Protein AF-A0AAQ3NP63-F1 (afdb_monomer)

pLDDT: mean 77.77, std 13.3, range [30.06, 95.25]

Foldseek 3Di:
DDDDDDDDDDPDDDPDDDVVVVVVVVVVVVVVVVVVVVVVVVVVVVVVVVVVVVVVVVVVVVVVVVVVDPCVVVVVVVCCVPPVVVVVLVVLVVCLVVLLVLLVQLVVCLVDVPDDGPCCVVAVADALVVLVVVLVVLLVVLQVVQVVVQCCLVVPQQPDPDQADRAARADRQADPVRDGDDDDPNNDRVPQEADADPVRDGPDHHRDGPVNVVVVVVSCVVSVCCVPCVVVVSCRRNVVVVSVVSVCCSPPPSVVVSVVSVVVNVVSVVVVVVVD

Mean predicted aligned error: 17.1 Å

Secondary structure (DSSP, 8-state):
------PPPPS------THHHHHHHHHHHHHHHHHHHHHHHHHHHHHHHHHHHHHHHHHHHHHHHHTTSTTHHHHHHHHHHHHHHHHHHHHHHHHHHHHHHHHHHHHHHHH-TTS--TTTTTS-PPPHHHHHHHHHHHHHHHHHHHHHHHHHIIIIITTS--SSPPPPPPPPSB-TTS-B-PPPTT---TT-B--B-TTS-B-SS-SB-HHHHHHHHHHHHHHHHHHHHHHHHHHHHTSHHHHHHHHHIIIIIHHHHHHHHHHHHHHHHHHHHH--

Radius of gyration: 34.69 Å; Cα contacts (8 Å, |Δi|>4): 179; chains: 1; bounding box: 67×58×87 Å

Solvent-accessible surface area (backbone atoms only — not comparable to full-atom values): 15678 Å² total; per-residue (Å²): 138,82,83,78,81,80,75,79,85,72,94,76,83,76,86,76,63,82,65,56,61,56,49,50,57,51,49,53,54,49,51,52,53,47,50,54,50,51,54,54,47,50,55,54,49,50,55,48,48,55,50,48,52,54,50,48,52,52,48,49,54,50,48,58,58,49,67,73,48,85,59,53,64,58,51,52,51,49,46,49,69,52,50,51,56,52,53,52,50,53,51,48,54,49,50,45,50,54,50,52,54,50,34,50,52,36,41,52,45,52,76,39,81,89,51,93,41,94,58,45,86,74,49,86,58,43,59,63,67,61,42,52,52,51,51,52,51,49,52,52,48,47,48,50,52,42,54,52,50,32,50,46,42,54,65,54,48,51,62,49,96,55,91,26,75,76,71,50,55,66,61,51,60,45,46,98,86,66,46,82,44,84,72,61,90,72,43,63,61,90,85,34,56,24,50,64,44,102,80,69,44,64,74,44,74,17,57,31,42,65,70,57,49,50,56,53,47,55,51,49,52,53,43,48,51,49,64,71,46,38,68,58,53,44,32,54,44,41,31,53,51,57,38,53,50,32,44,48,40,36,68,67,46,38,59,58,50,49,52,54,41,52,50,52,51,52,52,52,53,51,56,61,62,70,77,107

Structure (mmCIF, N/CA/C/O backbone):
data_AF-A0AAQ3NP63-F1
#
_entry.id   AF-A0AAQ3NP63-F1
#
loop_
_atom_site.group_PDB
_atom_site.id
_atom_site.type_symbol
_atom_site.label_atom_id
_atom_site.label_alt_id
_atom_site.label_comp_id
_atom_site.label_asym_id
_atom_site.label_entity_id
_atom_site.label_seq_id
_atom_site.pdbx_PDB_ins_code
_atom_site.Cartn_x
_atom_site.Cartn_y
_atom_site.Cartn_z
_atom_site.occupancy
_atom_site.B_iso_or_equiv
_atom_site.auth_seq_id
_atom_site.auth_comp_id
_atom_site.auth_asym_id
_atom_site.auth_atom_id
_atom_site.pdbx_PDB_model_num
ATOM 1 N N . MET A 1 1 ? 38.013 42.231 -22.479 1.00 33.91 1 MET A N 1
ATOM 2 C CA . MET A 1 1 ? 37.266 41.594 -23.583 1.00 33.91 1 MET A CA 1
ATOM 3 C C . MET A 1 1 ? 37.027 40.143 -23.172 1.00 33.91 1 MET A C 1
ATOM 5 O O . MET A 1 1 ? 37.951 39.348 -23.236 1.00 33.91 1 MET A O 1
ATOM 9 N N . ARG A 1 2 ? 35.874 39.843 -22.560 1.00 30.06 2 ARG A N 1
ATOM 10 C CA . ARG A 1 2 ? 35.549 38.526 -21.984 1.00 30.06 2 ARG A CA 1
ATOM 11 C C . ARG A 1 2 ? 34.624 37.830 -22.984 1.00 30.06 2 ARG A C 1
ATOM 13 O O . ARG A 1 2 ? 33.512 38.304 -23.192 1.00 30.06 2 ARG A O 1
ATOM 20 N N . SER A 1 3 ? 35.121 36.807 -23.673 1.00 32.16 3 SER A N 1
ATOM 21 C CA . SER A 1 3 ? 34.353 36.031 -24.649 1.00 32.16 3 SER A CA 1
ATOM 22 C C . SER A 1 3 ? 33.302 35.193 -23.922 1.00 32.16 3 SER A C 1
ATOM 24 O O . SER A 1 3 ? 33.624 34.316 -23.126 1.00 32.16 3 SER A O 1
ATOM 26 N N . VAL A 1 4 ? 32.036 35.510 -24.182 1.00 33.34 4 VAL A N 1
ATOM 27 C CA . VAL A 1 4 ? 30.872 34.724 -23.771 1.00 33.34 4 VAL A CA 1
ATOM 28 C C . VAL A 1 4 ? 30.859 33.467 -24.638 1.00 33.34 4 VAL A C 1
ATOM 30 O O . VAL A 1 4 ? 30.669 33.551 -25.851 1.00 33.34 4 VAL A O 1
ATOM 33 N N . VAL A 1 5 ? 31.122 32.309 -24.032 1.00 38.38 5 VAL A N 1
ATOM 34 C CA . VAL A 1 5 ? 30.854 31.013 -24.661 1.00 38.38 5 VAL A CA 1
ATOM 35 C C . VAL A 1 5 ? 29.339 30.888 -24.752 1.00 38.38 5 VAL A C 1
ATOM 37 O O . VAL A 1 5 ? 28.642 30.929 -23.744 1.00 38.38 5 VAL A O 1
ATOM 40 N N . LYS A 1 6 ? 28.837 30.829 -25.983 1.00 34.69 6 LYS A N 1
ATOM 41 C CA . LYS A 1 6 ? 27.419 30.682 -26.295 1.00 34.69 6 LYS A CA 1
ATOM 42 C C . LYS A 1 6 ? 27.078 29.198 -26.147 1.00 34.69 6 LYS A C 1
ATOM 44 O O . LYS A 1 6 ? 27.464 28.401 -27.001 1.00 34.69 6 LYS A O 1
ATOM 49 N N . GLU A 1 7 ? 26.429 28.826 -25.048 1.00 38.94 7 GLU A N 1
ATOM 50 C CA . GLU A 1 7 ? 25.792 27.513 -24.919 1.00 38.94 7 GLU A CA 1
ATOM 51 C C . GLU A 1 7 ? 24.747 27.340 -26.042 1.00 38.94 7 GLU A C 1
ATOM 53 O O . GLU A 1 7 ? 24.062 28.308 -26.396 1.00 38.94 7 GLU A O 1
ATOM 58 N N . PRO A 1 8 ? 24.636 26.152 -26.665 1.00 45.53 8 PRO A N 1
ATOM 59 C CA . PRO A 1 8 ? 23.534 25.862 -27.574 1.00 45.53 8 PRO A CA 1
ATOM 60 C C . PRO A 1 8 ? 22.211 25.920 -26.790 1.00 45.53 8 PRO A C 1
ATOM 62 O O . PRO A 1 8 ? 22.155 25.407 -25.672 1.00 45.53 8 PRO A O 1
ATOM 65 N N . PRO A 1 9 ? 21.150 26.537 -27.337 1.00 44.47 9 PRO A N 1
ATOM 66 C CA . PRO A 1 9 ? 19.920 26.752 -26.589 1.00 44.47 9 PRO A CA 1
ATOM 67 C C . PRO A 1 9 ? 19.247 25.413 -26.279 1.00 44.47 9 PRO A C 1
ATOM 69 O O . PRO A 1 9 ? 18.830 24.684 -27.183 1.00 44.47 9 PRO A O 1
ATOM 72 N N . LEU A 1 10 ? 19.118 25.111 -24.987 1.00 37.22 10 LEU A N 1
ATOM 73 C CA . LEU A 1 10 ? 18.059 24.236 -24.505 1.00 37.22 10 LEU A CA 1
ATOM 74 C C . LEU A 1 10 ? 16.738 25.013 -24.641 1.00 37.22 10 LEU A C 1
ATOM 76 O O . LEU A 1 10 ? 16.674 26.158 -24.203 1.00 37.22 10 LEU A O 1
ATOM 80 N N . PRO A 1 11 ? 15.676 24.439 -25.223 1.00 44.53 11 PRO A N 1
ATOM 81 C CA . PRO A 1 11 ? 14.390 25.108 -25.319 1.00 44.53 11 PRO A CA 1
ATOM 82 C C . PRO A 1 11 ? 13.656 24.945 -23.983 1.00 44.53 11 PRO A C 1
ATOM 84 O O . PRO A 1 11 ? 12.852 24.028 -23.828 1.00 44.53 11 PRO A O 1
ATOM 87 N N . LEU A 1 12 ? 13.958 25.783 -22.990 1.00 44.03 12 LEU A N 1
ATOM 88 C CA . LEU A 1 12 ? 13.166 25.825 -21.754 1.00 44.03 12 LEU A CA 1
ATOM 89 C C . LEU A 1 12 ? 12.981 27.233 -21.179 1.00 44.03 12 LEU A C 1
ATOM 91 O O . LEU A 1 12 ? 12.673 27.397 -19.999 1.00 44.03 12 LEU A O 1
ATOM 95 N N . ASP A 1 13 ? 13.075 28.240 -22.039 1.00 46.31 13 ASP A N 1
ATOM 96 C CA . ASP A 1 13 ? 12.916 29.634 -21.653 1.00 46.31 13 ASP A CA 1
ATOM 97 C C . ASP A 1 13 ? 11.470 30.041 -21.964 1.00 46.31 13 ASP A C 1
ATOM 99 O O . ASP A 1 13 ? 11.152 30.565 -23.031 1.00 46.31 13 ASP A O 1
ATOM 103 N N . ILE A 1 14 ? 10.550 29.707 -21.059 1.00 48.22 14 ILE A N 1
ATOM 104 C CA . ILE A 1 14 ? 9.150 30.133 -21.159 1.00 48.22 14 ILE A CA 1
ATOM 105 C C . ILE A 1 14 ? 9.054 31.530 -20.534 1.00 48.22 14 ILE A C 1
ATOM 107 O O . ILE A 1 14 ? 8.970 31.665 -19.313 1.00 48.22 14 ILE A O 1
ATOM 111 N N . GLU A 1 15 ? 9.081 32.573 -21.368 1.00 51.75 15 GLU A N 1
ATOM 112 C CA . GLU A 1 15 ? 8.686 33.931 -20.973 1.00 51.75 15 GLU A CA 1
ATOM 113 C C . GLU A 1 15 ? 7.197 33.929 -20.599 1.00 51.75 15 GLU A C 1
ATOM 115 O O . GLU A 1 15 ? 6.311 33.778 -21.443 1.00 51.75 15 GLU A O 1
ATOM 120 N N . LEU A 1 16 ? 6.928 34.045 -19.299 1.00 47.97 16 LEU A N 1
ATOM 121 C CA . LEU A 1 16 ? 5.590 34.009 -18.725 1.00 47.97 16 LEU A CA 1
ATOM 122 C C . LEU A 1 16 ? 5.080 35.454 -18.574 1.00 47.97 16 LEU A C 1
ATOM 124 O O . LEU A 1 16 ? 5.720 36.278 -17.928 1.00 47.97 16 LEU A O 1
ATOM 128 N N . GLY A 1 17 ? 3.972 35.764 -19.252 1.00 59.41 17 GLY A N 1
ATOM 129 C CA . GLY A 1 17 ? 3.480 37.124 -19.498 1.00 59.41 17 GLY A CA 1
ATOM 130 C C . GLY A 1 17 ? 2.756 37.828 -18.325 1.00 59.41 17 GLY A C 1
ATOM 131 O O . GLY A 1 17 ? 3.073 37.585 -17.162 1.00 59.41 17 GLY A O 1
ATOM 132 N N . PRO A 1 18 ? 1.770 38.712 -18.610 1.00 56.78 18 PRO A N 1
ATOM 133 C CA . PRO A 1 18 ? 1.203 39.720 -17.687 1.00 56.78 18 PRO A CA 1
ATOM 134 C C . PRO A 1 18 ? 0.476 39.173 -16.442 1.00 56.78 18 PRO A C 1
ATOM 136 O O . PRO A 1 18 ? 0.055 39.946 -15.584 1.00 56.78 18 PRO A O 1
ATOM 139 N N . ASP A 1 19 ? 0.352 37.853 -16.321 1.00 57.91 19 ASP A N 1
ATOM 140 C CA . ASP A 1 19 ? -0.204 37.168 -15.150 1.00 57.91 19 ASP A CA 1
ATOM 141 C C . ASP A 1 19 ? 0.723 37.282 -13.922 1.00 57.91 19 ASP A C 1
ATOM 143 O O . ASP A 1 19 ? 0.260 37.316 -12.782 1.00 57.91 19 ASP A O 1
ATOM 147 N N . LEU A 1 20 ? 2.043 37.399 -14.132 1.00 58.94 20 LEU A N 1
ATOM 148 C CA . LEU A 1 20 ? 3.032 37.487 -13.047 1.00 58.94 20 LEU A CA 1
ATOM 149 C C . LEU A 1 20 ? 2.928 38.782 -12.230 1.00 58.94 20 LEU A C 1
ATOM 151 O O . LEU A 1 20 ? 3.128 38.750 -11.013 1.00 58.94 20 LEU A O 1
ATOM 155 N N . ASP A 1 21 ? 2.584 39.903 -12.867 1.00 60.41 21 ASP A N 1
ATOM 156 C CA . ASP A 1 21 ? 2.443 41.194 -12.182 1.00 60.41 21 ASP A CA 1
ATOM 157 C C . ASP A 1 21 ? 1.185 41.236 -11.300 1.00 60.41 21 ASP A C 1
ATOM 159 O O . ASP A 1 21 ? 1.225 41.758 -10.182 1.00 60.41 21 ASP A O 1
ATOM 163 N N . ASP A 1 22 ? 0.088 40.612 -11.743 1.00 69.25 22 ASP A N 1
ATOM 164 C CA . ASP A 1 22 ? -1.125 40.455 -10.930 1.00 69.25 22 ASP A CA 1
ATOM 165 C C . ASP A 1 22 ? -0.884 39.516 -9.738 1.00 69.25 22 ASP A C 1
ATOM 167 O O . ASP A 1 22 ? -1.294 39.804 -8.608 1.00 69.25 22 ASP A O 1
ATOM 171 N N . ILE A 1 23 ? -0.138 38.428 -9.958 1.00 65.19 23 ILE A N 1
ATOM 172 C CA . ILE A 1 23 ? 0.252 37.492 -8.900 1.00 65.19 23 ILE A CA 1
ATOM 173 C C . ILE A 1 23 ? 1.136 38.190 -7.861 1.00 65.19 23 ILE A C 1
ATOM 175 O O . ILE A 1 23 ? 0.876 38.066 -6.663 1.00 65.19 23 ILE A O 1
ATOM 179 N N . LYS A 1 24 ? 2.129 38.977 -8.287 1.00 69.19 24 LYS A N 1
ATOM 180 C CA . LYS A 1 24 ? 3.002 39.738 -7.381 1.00 69.19 24 LYS A CA 1
ATOM 181 C C . LYS A 1 24 ? 2.207 40.719 -6.521 1.00 69.19 24 LYS A C 1
ATOM 183 O O . LYS A 1 24 ? 2.384 40.768 -5.306 1.00 69.19 24 LYS A O 1
ATOM 188 N N . LEU A 1 25 ? 1.260 41.431 -7.127 1.00 73.25 25 LEU A N 1
ATOM 189 C CA . LEU A 1 25 ? 0.434 42.410 -6.426 1.00 73.25 25 LEU A CA 1
ATOM 190 C C . LEU A 1 25 ? -0.553 41.749 -5.443 1.00 73.25 25 LEU A C 1
ATOM 192 O O . LEU A 1 25 ? -0.842 42.298 -4.376 1.00 73.25 25 LEU A O 1
ATOM 196 N N . LYS A 1 26 ? -1.038 40.541 -5.755 1.00 72.88 26 LYS A N 1
ATOM 197 C CA . LYS A 1 26 ? -1.822 39.713 -4.823 1.00 72.88 26 LYS A CA 1
ATOM 198 C C . LYS A 1 26 ? -0.975 39.177 -3.667 1.00 72.88 26 LYS A C 1
ATOM 200 O O . LYS A 1 26 ? -1.470 39.151 -2.541 1.00 72.88 26 LYS A O 1
ATOM 205 N N . ILE A 1 27 ? 0.278 38.795 -3.922 1.00 70.81 27 ILE A N 1
ATOM 206 C CA . ILE A 1 27 ? 1.217 38.324 -2.894 1.00 70.81 27 ILE A CA 1
ATOM 207 C C . ILE A 1 27 ? 1.537 39.445 -1.903 1.00 70.81 27 ILE A C 1
ATOM 209 O O . ILE A 1 27 ? 1.436 39.214 -0.700 1.00 70.81 27 ILE A O 1
ATOM 213 N N . ASP A 1 28 ? 1.825 40.658 -2.376 1.00 75.31 28 ASP A N 1
ATOM 214 C CA . ASP A 1 28 ? 2.139 41.788 -1.494 1.00 75.31 28 ASP A CA 1
ATOM 215 C C . ASP A 1 28 ? 0.935 42.174 -0.620 1.00 75.31 28 ASP A C 1
ATOM 217 O O . ASP A 1 28 ? 1.059 42.311 0.599 1.00 75.31 28 ASP A O 1
ATOM 221 N N . ARG A 1 29 ? -0.280 42.220 -1.192 1.00 74.81 29 ARG A N 1
ATOM 222 C CA . ARG A 1 29 ? -1.498 42.454 -0.392 1.00 74.81 29 ARG A CA 1
ATOM 223 C C . ARG A 1 29 ? -1.759 41.345 0.624 1.00 74.81 29 ARG A C 1
ATOM 225 O O . ARG A 1 29 ? -2.240 41.623 1.728 1.00 74.81 29 ARG A O 1
ATOM 232 N N . ALA A 1 30 ? -1.479 40.094 0.266 1.00 72.69 30 ALA A N 1
ATOM 233 C CA . ALA A 1 30 ? -1.611 38.969 1.181 1.00 72.69 30 ALA A CA 1
ATOM 234 C C . ALA A 1 30 ? -0.576 39.050 2.314 1.00 72.69 30 ALA A C 1
ATOM 236 O O . ALA A 1 30 ? -0.937 38.833 3.472 1.00 72.69 30 ALA A O 1
ATOM 237 N N . ALA A 1 31 ? 0.667 39.427 2.006 1.00 72.94 31 ALA A N 1
ATOM 238 C CA . ALA A 1 31 ? 1.743 39.604 2.976 1.00 72.94 31 ALA A CA 1
ATOM 239 C C . ALA A 1 31 ? 1.436 40.735 3.969 1.00 72.94 31 ALA A C 1
ATOM 241 O O . ALA A 1 31 ? 1.559 40.530 5.178 1.00 72.94 31 ALA A O 1
ATOM 242 N N . ASP A 1 32 ? 0.936 41.877 3.495 1.00 79.44 32 ASP A N 1
ATOM 243 C CA . ASP A 1 32 ? 0.543 42.998 4.358 1.00 79.44 32 ASP A CA 1
ATOM 244 C C . ASP A 1 32 ? -0.664 42.658 5.237 1.00 79.44 32 ASP A C 1
ATOM 246 O O . ASP A 1 32 ? -0.690 42.958 6.435 1.00 79.44 32 ASP A O 1
ATOM 250 N N . THR A 1 33 ? -1.661 41.972 4.673 1.00 80.06 33 THR A N 1
ATOM 251 C CA . THR A 1 33 ? -2.834 41.516 5.434 1.00 80.06 33 THR A CA 1
ATOM 252 C C . THR A 1 33 ? -2.423 40.517 6.515 1.00 80.06 33 THR A C 1
ATOM 254 O O . THR A 1 33 ? -2.893 40.597 7.654 1.00 80.06 33 THR A O 1
ATOM 257 N N . LEU A 1 34 ? -1.511 39.599 6.187 1.00 71.62 34 LEU A N 1
ATOM 258 C CA . LEU A 1 34 ? -0.976 38.619 7.122 1.00 71.62 34 LEU A CA 1
ATOM 259 C C . LEU A 1 34 ? -0.147 39.296 8.218 1.00 71.62 34 LEU A C 1
ATOM 261 O O . LEU A 1 34 ? -0.373 39.023 9.393 1.00 71.62 34 LEU A O 1
ATOM 265 N N . SER A 1 35 ? 0.742 40.224 7.865 1.00 74.69 35 SER A N 1
ATOM 266 C CA . SER A 1 35 ? 1.584 40.961 8.813 1.00 74.69 35 SER A CA 1
ATOM 267 C C . SER A 1 35 ? 0.750 41.782 9.801 1.00 74.69 35 SER A C 1
ATOM 269 O O . SER A 1 35 ? 0.944 41.699 11.020 1.00 74.69 35 SER A O 1
ATOM 271 N N . ASN A 1 36 ? -0.268 42.491 9.310 1.00 75.62 36 ASN A N 1
ATOM 272 C CA . ASN A 1 36 ? -1.172 43.264 10.159 1.00 75.62 36 ASN A CA 1
ATOM 273 C C . ASN A 1 36 ? -1.997 42.363 11.090 1.00 75.62 36 ASN A C 1
ATOM 275 O O . ASN A 1 36 ? -2.142 42.665 12.280 1.00 75.62 36 ASN A O 1
ATOM 279 N N . LYS A 1 37 ? -2.477 41.213 10.597 1.00 71.81 37 LYS A N 1
ATOM 280 C CA . LYS A 1 37 ? -3.255 40.256 11.399 1.00 71.81 37 LYS A CA 1
ATOM 281 C C . LYS A 1 37 ? -2.393 39.508 12.420 1.00 71.81 37 LYS A C 1
ATOM 283 O O . LYS A 1 37 ? -2.839 39.299 13.546 1.00 71.81 37 LYS A O 1
ATOM 288 N N . VAL A 1 38 ? -1.145 39.181 12.084 1.00 70.38 38 VAL A N 1
ATOM 289 C CA . VAL A 1 38 ? -0.160 38.575 12.998 1.00 70.38 38 VAL A CA 1
ATOM 290 C C . VAL A 1 38 ? 0.249 39.564 14.089 1.00 70.38 38 VAL A C 1
ATOM 292 O O . VAL A 1 38 ? 0.287 39.200 15.265 1.00 70.38 38 VAL A O 1
ATOM 295 N N . THR A 1 39 ? 0.475 40.832 13.745 1.00 72.12 39 THR A N 1
ATOM 296 C CA . THR A 1 39 ? 0.863 41.858 14.723 1.00 72.12 39 THR A CA 1
ATOM 297 C C . THR A 1 39 ? -0.286 42.180 15.683 1.00 72.12 39 THR A C 1
ATOM 299 O O . THR A 1 39 ? -0.064 42.251 16.895 1.00 72.12 39 THR A O 1
ATOM 302 N N . ALA A 1 40 ? -1.524 42.284 15.186 1.00 73.50 40 ALA A N 1
ATOM 303 C CA . ALA A 1 40 ? -2.714 42.450 16.024 1.00 73.50 40 ALA A CA 1
ATOM 304 C C . ALA A 1 40 ? -2.966 41.225 16.924 1.00 73.50 40 ALA A C 1
ATOM 306 O O . ALA A 1 40 ? -3.157 41.383 18.132 1.00 73.50 40 ALA A O 1
ATOM 307 N N . ASN A 1 41 ? -2.871 40.007 16.375 1.00 68.75 41 ASN A N 1
ATOM 308 C CA . ASN A 1 41 ? -3.015 38.782 17.163 1.00 68.75 41 ASN A CA 1
ATOM 309 C C . ASN A 1 41 ? -1.924 38.666 18.227 1.00 68.75 41 ASN A C 1
ATOM 311 O O . ASN A 1 41 ? -2.230 38.322 19.361 1.00 68.75 41 ASN A O 1
ATOM 315 N N . SER A 1 42 ? -0.672 39.012 17.921 1.00 69.00 42 SER A N 1
ATOM 316 C CA . SER A 1 42 ? 0.424 38.908 18.892 1.00 69.00 42 SER A CA 1
ATOM 317 C C . SER A 1 42 ? 0.237 39.824 20.108 1.00 69.00 42 SER A C 1
ATOM 319 O O . SER A 1 42 ? 0.551 39.419 21.227 1.00 69.00 42 SER A O 1
ATOM 321 N N . LYS A 1 43 ? -0.326 41.028 19.930 1.00 67.94 43 LYS A N 1
ATOM 322 C CA . LYS A 1 43 ? -0.628 41.947 21.041 1.00 67.94 43 LYS A CA 1
ATOM 323 C C . LYS A 1 43 ? -1.783 41.433 21.905 1.00 67.94 43 LYS A C 1
ATOM 325 O O . LYS A 1 43 ? -1.696 41.507 23.130 1.00 67.94 43 LYS A O 1
ATOM 330 N N . THR A 1 44 ? -2.824 40.871 21.291 1.00 71.50 44 THR A N 1
ATOM 331 C CA . THR A 1 44 ? -3.954 40.254 22.009 1.00 71.50 44 THR A CA 1
ATOM 332 C C . THR A 1 44 ? -3.526 38.981 22.738 1.00 71.50 44 THR A C 1
ATOM 334 O O . THR A 1 44 ? -3.872 38.798 23.901 1.00 71.50 44 THR A O 1
ATOM 337 N N . ILE A 1 45 ? -2.702 38.146 22.102 1.00 68.19 45 ILE A N 1
ATOM 338 C CA . ILE A 1 45 ? -2.157 36.916 22.686 1.00 68.19 45 ILE A CA 1
ATOM 339 C C . ILE A 1 45 ? -1.226 37.245 23.853 1.00 68.19 45 ILE A C 1
ATOM 341 O O . ILE A 1 45 ? -1.346 36.619 24.896 1.00 68.19 45 ILE A O 1
ATOM 345 N N . ARG A 1 46 ? -0.349 38.253 23.745 1.00 73.06 46 ARG A N 1
ATOM 346 C CA . ARG A 1 46 ? 0.499 38.670 24.877 1.00 73.06 46 ARG A CA 1
ATOM 347 C C . ARG A 1 46 ? -0.330 39.173 26.060 1.00 73.06 46 ARG A C 1
ATOM 349 O O . ARG A 1 46 ? -0.095 38.721 27.172 1.00 73.06 46 ARG A O 1
ATOM 356 N N . LYS A 1 47 ? -1.363 39.996 25.828 1.00 73.38 47 LYS A N 1
ATOM 357 C CA . LYS A 1 47 ? -2.299 40.411 26.893 1.00 73.38 47 LYS A CA 1
ATOM 358 C C . LYS A 1 47 ? -3.059 39.231 27.507 1.00 73.38 47 LYS A C 1
ATOM 360 O O . LYS A 1 47 ? -3.256 39.206 28.717 1.00 73.38 47 LYS A O 1
ATOM 365 N N . ALA A 1 48 ? -3.460 38.252 26.696 1.00 72.31 48 ALA A N 1
ATOM 366 C CA . ALA A 1 48 ? -4.101 37.035 27.184 1.00 72.31 48 ALA A CA 1
ATOM 367 C C . ALA A 1 48 ? -3.128 36.173 27.999 1.00 72.31 48 ALA A C 1
ATOM 369 O O . ALA A 1 48 ? -3.505 35.680 29.052 1.00 72.31 48 ALA A O 1
ATOM 370 N N . ILE A 1 49 ? -1.870 36.037 27.571 1.00 76.69 49 ILE A N 1
ATOM 371 C CA . ILE A 1 49 ? -0.836 35.281 28.289 1.00 76.69 49 ILE A CA 1
ATOM 372 C C . ILE A 1 49 ? -0.480 35.959 29.615 1.00 76.69 49 ILE A C 1
ATOM 374 O O . ILE A 1 49 ? -0.354 35.265 30.619 1.00 76.69 49 ILE A O 1
ATOM 378 N N . ASP A 1 50 ? -0.365 37.288 29.653 1.00 76.69 50 ASP A N 1
ATOM 379 C CA . ASP A 1 50 ? -0.121 38.023 30.900 1.00 76.69 50 ASP A CA 1
ATOM 380 C C . ASP A 1 50 ? -1.324 37.910 31.852 1.00 76.69 50 ASP A C 1
ATOM 382 O O . ASP A 1 50 ? -1.149 37.692 33.052 1.00 76.69 50 ASP A O 1
ATOM 386 N N . GLY A 1 51 ? -2.549 37.935 31.312 1.00 75.81 51 GLY A N 1
ATOM 387 C CA . GLY A 1 51 ? -3.772 37.634 32.062 1.00 75.81 51 GLY A CA 1
ATOM 388 C C . GLY A 1 51 ? -3.816 36.195 32.589 1.00 75.81 51 GLY A C 1
ATOM 389 O O . GLY A 1 51 ? -4.168 35.974 33.745 1.00 75.81 51 GLY A O 1
ATOM 390 N N . VAL A 1 52 ? -3.392 35.217 31.786 1.00 78.88 52 VAL A N 1
ATOM 391 C CA . VAL A 1 52 ? -3.303 33.800 32.172 1.00 78.88 52 VAL A CA 1
ATOM 392 C C . VAL A 1 52 ? -2.216 33.589 33.222 1.00 78.88 52 VAL A C 1
ATOM 394 O O . VAL A 1 52 ? -2.436 32.841 34.167 1.00 78.88 52 VAL A O 1
ATOM 397 N N . ARG A 1 53 ? -1.072 34.276 33.126 1.00 76.75 53 ARG A N 1
ATOM 398 C CA . ARG A 1 53 ? -0.022 34.233 34.155 1.00 76.75 53 ARG A CA 1
ATOM 399 C C . ARG A 1 53 ? -0.520 34.796 35.480 1.00 76.75 53 ARG A C 1
ATOM 401 O O . ARG A 1 53 ? -0.307 34.161 36.508 1.00 76.75 53 ARG A O 1
ATOM 408 N N . LEU A 1 54 ? -1.219 35.932 35.466 1.00 77.50 54 LEU A N 1
ATOM 409 C CA . LEU A 1 54 ? -1.807 36.506 36.677 1.00 77.50 54 LEU A CA 1
ATOM 410 C C . LEU A 1 54 ? -2.886 35.585 37.272 1.00 77.50 54 LEU A C 1
ATOM 412 O O . LEU A 1 54 ? -2.884 35.336 38.476 1.00 77.50 54 LEU A O 1
ATOM 416 N N . ALA A 1 55 ? -3.754 35.015 36.432 1.00 71.81 55 ALA A N 1
ATOM 417 C CA . ALA A 1 55 ? -4.769 34.053 36.856 1.00 71.81 55 ALA A CA 1
ATOM 418 C C . ALA A 1 55 ? -4.147 32.774 37.437 1.00 71.81 55 ALA A C 1
ATOM 420 O O . ALA A 1 55 ? -4.609 32.286 38.462 1.00 71.81 55 ALA A O 1
ATOM 421 N N . LEU A 1 56 ? -3.063 32.264 36.846 1.00 75.50 56 LEU A N 1
ATOM 422 C CA . LEU A 1 56 ? -2.333 31.098 37.349 1.00 75.50 56 LEU A CA 1
ATOM 423 C C . LEU A 1 56 ? -1.657 31.370 38.693 1.00 75.50 56 LEU A C 1
ATOM 425 O O . LEU A 1 56 ? -1.652 30.485 39.541 1.00 75.50 56 LEU A O 1
ATOM 429 N N . VAL A 1 57 ? -1.128 32.576 38.923 1.00 79.06 57 VAL A N 1
ATOM 430 C CA . VAL A 1 57 ? -0.576 32.962 40.234 1.00 79.06 57 VAL A CA 1
ATOM 431 C C . VAL A 1 57 ? -1.684 33.022 41.290 1.00 79.06 57 VAL A C 1
ATOM 433 O O . VAL A 1 57 ? -1.500 32.500 42.387 1.00 79.06 57 VAL A O 1
ATOM 436 N N . ILE A 1 58 ? -2.859 33.566 40.954 1.00 76.06 58 ILE A N 1
ATOM 437 C CA . ILE A 1 58 ? -4.028 33.568 41.850 1.00 76.06 58 ILE A CA 1
ATOM 438 C C . ILE A 1 58 ? -4.493 32.132 42.134 1.00 76.06 58 ILE A C 1
ATOM 440 O O . ILE A 1 58 ? -4.697 31.775 43.291 1.00 76.06 58 ILE A O 1
ATOM 444 N N . VAL A 1 59 ? -4.590 31.281 41.108 1.00 73.88 59 VAL A N 1
ATOM 445 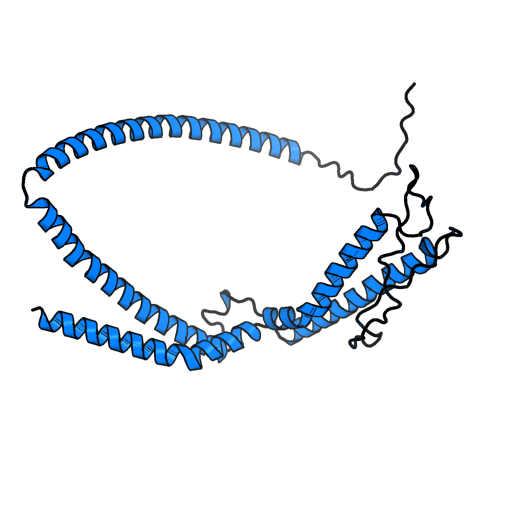C CA . VAL A 1 59 ? -4.942 29.860 41.251 1.00 73.88 59 VAL A CA 1
ATOM 446 C C . VAL A 1 59 ? -3.907 29.121 42.094 1.00 73.88 59 VAL A C 1
ATOM 448 O O . VAL A 1 59 ? -4.293 28.332 42.943 1.00 73.88 59 VAL A O 1
ATOM 451 N N . ALA A 1 60 ? -2.613 29.394 41.937 1.00 72.25 60 ALA A N 1
ATOM 452 C CA . ALA A 1 60 ? -1.562 28.767 42.735 1.00 72.25 60 ALA A CA 1
ATOM 453 C C . ALA A 1 60 ? -1.647 29.161 44.217 1.00 72.25 60 ALA A C 1
ATOM 455 O O . ALA A 1 60 ? -1.514 28.296 45.079 1.00 72.25 60 ALA A O 1
ATOM 456 N N . VAL A 1 61 ? -1.935 30.432 44.525 1.00 76.81 61 VAL A N 1
ATOM 457 C CA . VAL A 1 61 ? -2.172 30.890 45.905 1.00 76.81 61 VAL A CA 1
ATOM 458 C C . VAL A 1 61 ? -3.435 30.237 46.475 1.00 76.81 61 VAL A C 1
ATOM 460 O O . VAL A 1 61 ? -3.403 29.721 47.589 1.00 76.81 61 VAL A O 1
ATOM 463 N N . VAL A 1 62 ? -4.523 30.161 45.701 1.00 69.44 62 VAL A N 1
ATOM 464 C CA . VAL A 1 62 ? -5.759 29.466 46.102 1.00 69.44 62 VAL A CA 1
ATOM 465 C C . VAL A 1 62 ? -5.507 27.973 46.333 1.00 69.44 62 VAL A C 1
ATOM 467 O O . VAL A 1 62 ? -5.919 27.445 47.358 1.00 69.44 62 VAL A O 1
ATOM 470 N N . LEU A 1 63 ? -4.771 27.297 45.449 1.00 64.06 63 LEU A N 1
ATOM 471 C CA . LEU A 1 63 ? -4.396 25.887 45.587 1.00 64.06 63 LEU A CA 1
ATOM 472 C C . LEU A 1 63 ? -3.487 25.645 46.798 1.00 64.06 63 LEU A C 1
ATOM 474 O O . LEU A 1 63 ? -3.630 24.624 47.462 1.00 64.06 63 LEU A O 1
ATOM 478 N N . PHE A 1 64 ? -2.605 26.589 47.128 1.00 66.31 64 PHE A N 1
ATOM 479 C CA . PHE A 1 64 ? -1.751 26.546 48.317 1.00 66.31 64 PHE A CA 1
ATOM 480 C C . PHE A 1 64 ? -2.569 26.636 49.620 1.00 66.31 64 PHE A C 1
ATOM 482 O O . PHE A 1 64 ? -2.272 25.926 50.580 1.00 66.31 64 PHE A O 1
ATOM 489 N N . PHE A 1 65 ? -3.661 27.411 49.633 1.00 61.09 65 PHE A N 1
ATOM 490 C CA . PHE A 1 65 ? -4.635 27.425 50.735 1.00 61.09 65 PHE A CA 1
ATOM 491 C C . PHE A 1 65 ? -5.554 26.185 50.740 1.00 61.09 65 PHE A C 1
ATOM 493 O O . PHE A 1 65 ? -5.850 25.642 51.804 1.00 61.09 65 PHE A O 1
ATOM 500 N N . VAL A 1 66 ? -5.958 25.682 49.568 1.00 54.94 66 VAL A N 1
ATOM 501 C CA . VAL A 1 66 ? -6.793 24.471 49.390 1.00 54.94 66 VAL A CA 1
ATOM 502 C C . VAL A 1 66 ? -6.033 23.184 49.749 1.00 54.94 66 VAL A C 1
ATOM 504 O O . VAL A 1 66 ? -6.639 22.210 50.202 1.00 54.94 66 VAL A O 1
ATOM 507 N N . ALA A 1 67 ? -4.706 23.177 49.609 1.00 60.06 67 ALA A N 1
ATOM 508 C CA . ALA A 1 67 ? -3.824 22.099 50.051 1.00 60.06 67 ALA A CA 1
ATOM 509 C C . ALA A 1 67 ? -3.738 21.988 51.586 1.00 60.06 67 ALA A C 1
ATOM 511 O O . ALA A 1 67 ? -3.419 20.917 52.103 1.00 60.06 67 ALA A O 1
ATOM 512 N N . PHE A 1 68 ? -4.070 23.055 52.325 1.00 57.53 68 PHE A N 1
ATOM 513 C CA . PHE A 1 68 ? -4.039 23.069 53.792 1.00 57.53 68 PHE A CA 1
ATOM 514 C C . PHE A 1 68 ? -5.267 22.407 54.451 1.00 57.53 68 PHE A C 1
ATOM 516 O O . PHE A 1 68 ? -5.262 22.163 55.656 1.00 57.53 68 PHE A O 1
ATOM 523 N N . LEU A 1 69 ? -6.306 22.041 53.690 1.00 57.75 69 LEU A N 1
ATOM 524 C CA . LEU A 1 69 ? -7.501 21.361 54.205 1.00 57.75 69 LEU A CA 1
ATOM 525 C C . LEU A 1 69 ? -7.692 20.029 53.466 1.00 57.75 69 LEU A C 1
ATOM 527 O O . LEU A 1 69 ? -8.269 19.976 52.387 1.00 57.75 69 LEU A O 1
ATOM 531 N N . ARG A 1 70 ? -7.181 18.950 54.070 1.00 55.72 70 ARG A N 1
ATOM 532 C CA . ARG A 1 70 ? -7.081 17.525 53.661 1.00 55.72 70 ARG A CA 1
ATOM 533 C C . ARG A 1 70 ? -8.280 16.832 52.954 1.00 55.72 70 ARG A C 1
ATOM 535 O O . ARG A 1 70 ? -8.208 15.630 52.721 1.00 55.72 70 ARG A O 1
ATOM 542 N N . LEU A 1 71 ? -9.345 17.535 52.572 1.00 58.12 71 LEU A N 1
ATOM 543 C CA . LEU A 1 71 ? -10.474 17.030 51.776 1.00 58.12 71 LEU A CA 1
ATOM 544 C C . LEU A 1 71 ? -10.215 17.024 50.256 1.00 58.12 71 LEU A C 1
ATOM 546 O O . LEU A 1 71 ? -10.810 16.226 49.537 1.00 58.12 71 LEU A O 1
ATOM 550 N N . SER A 1 72 ? -9.308 17.861 49.750 1.00 64.50 72 SER A N 1
ATOM 551 C CA . SER A 1 72 ? -9.127 18.077 48.303 1.00 64.50 72 SER A CA 1
ATOM 552 C C . SER A 1 72 ? -8.567 16.860 47.552 1.00 64.50 72 SER A C 1
ATOM 554 O O . SER A 1 72 ? -8.977 16.586 46.429 1.00 64.50 72 SER A O 1
ATOM 556 N N . ILE A 1 73 ? -7.681 16.075 48.176 1.00 65.44 73 ILE A N 1
ATOM 557 C CA . ILE A 1 73 ? -7.143 14.840 47.572 1.00 65.44 73 ILE A CA 1
ATOM 558 C C . ILE A 1 73 ? -8.253 13.790 47.431 1.00 65.44 73 ILE A C 1
ATOM 560 O O . ILE A 1 73 ? -8.337 13.123 46.405 1.00 65.44 73 ILE A O 1
ATOM 564 N N . LEU A 1 74 ? -9.147 13.689 48.420 1.00 65.62 74 LEU A N 1
ATOM 565 C CA . LEU A 1 74 ? -10.284 12.768 48.382 1.00 65.62 74 LEU A CA 1
ATOM 566 C C . LEU A 1 74 ? -11.282 13.154 47.280 1.00 65.62 74 LEU A C 1
ATOM 568 O O . LEU A 1 74 ? -11.817 12.281 46.608 1.00 65.62 74 LEU A O 1
ATOM 572 N N . VAL A 1 75 ? -11.477 14.457 47.051 1.00 75.69 75 VAL A N 1
ATOM 573 C CA . VAL A 1 75 ? -12.316 14.979 45.959 1.00 75.69 75 VAL A CA 1
ATOM 574 C C . VAL A 1 75 ? -11.701 14.688 44.588 1.00 75.69 75 VAL A C 1
ATOM 576 O O . VAL A 1 75 ? -12.417 14.264 43.686 1.00 75.69 75 VAL A O 1
ATOM 579 N N . VAL A 1 76 ? -10.384 14.852 44.422 1.00 77.81 76 VAL A N 1
ATOM 580 C CA . VAL A 1 76 ? -9.695 14.523 43.160 1.00 77.81 76 VAL A CA 1
ATOM 581 C C . VAL A 1 76 ? -9.724 13.016 42.893 1.00 77.81 76 VAL A C 1
ATOM 583 O O . VAL A 1 76 ? -10.045 12.605 41.780 1.00 77.81 76 VAL A O 1
ATOM 586 N N . ILE A 1 77 ? -9.459 12.186 43.908 1.00 75.12 77 ILE A N 1
ATOM 587 C CA . ILE A 1 77 ? -9.565 10.724 43.797 1.00 75.12 77 ILE A CA 1
ATOM 588 C C . ILE A 1 77 ? -11.005 10.321 43.471 1.00 75.12 77 ILE A C 1
ATOM 590 O O . ILE A 1 77 ? -11.213 9.521 42.566 1.00 75.12 77 ILE A O 1
ATOM 594 N N . GLY A 1 78 ? -11.998 10.900 44.150 1.00 76.06 78 GLY A N 1
ATOM 595 C CA . GLY A 1 78 ? -13.413 10.645 43.887 1.00 76.06 78 GLY A CA 1
ATOM 596 C C . GLY A 1 78 ? -13.824 11.034 42.467 1.00 76.06 78 GLY A C 1
ATOM 597 O O . GLY A 1 78 ? -14.517 10.273 41.801 1.00 76.06 78 GLY A O 1
ATOM 598 N N . TRP A 1 79 ? -13.337 12.169 41.960 1.00 78.81 79 TRP A N 1
ATOM 599 C CA . TRP A 1 79 ? -13.582 12.581 40.580 1.00 78.81 79 TRP A CA 1
ATOM 600 C C . TRP A 1 79 ? -12.982 11.593 39.581 1.00 78.81 79 TRP A C 1
ATOM 602 O O . TRP A 1 79 ? -13.684 11.183 38.667 1.00 78.81 79 TRP A O 1
ATOM 612 N N . ILE A 1 80 ? -11.735 11.150 39.779 1.00 80.06 80 ILE A N 1
ATOM 613 C CA . ILE A 1 80 ? -11.094 10.130 38.930 1.00 80.06 80 ILE A CA 1
ATOM 614 C C . ILE A 1 80 ? -11.877 8.812 38.984 1.00 80.06 80 ILE A C 1
ATOM 616 O O . ILE A 1 80 ? -12.134 8.204 37.947 1.00 80.06 80 ILE A O 1
ATOM 620 N N . LEU A 1 81 ? -12.302 8.389 40.179 1.00 78.94 81 LEU A N 1
ATOM 621 C CA . LEU A 1 81 ? -13.048 7.145 40.383 1.00 78.94 81 LEU A CA 1
ATOM 622 C C . LEU A 1 81 ? -14.427 7.164 39.706 1.00 78.94 81 LEU A C 1
ATOM 624 O O . LEU A 1 81 ? -14.955 6.107 39.389 1.00 78.94 81 LEU A O 1
ATOM 628 N N . VAL A 1 82 ? -15.003 8.346 39.473 1.00 78.69 82 VAL A N 1
ATOM 629 C CA . VAL A 1 82 ? -16.290 8.508 38.781 1.00 78.69 82 VAL A CA 1
ATOM 630 C C . VAL A 1 82 ? -16.091 8.738 37.282 1.00 78.69 82 VAL A C 1
ATOM 632 O O . VAL A 1 82 ? -16.712 8.063 36.464 1.00 78.69 82 VAL A O 1
ATOM 635 N N . THR A 1 83 ? -15.226 9.672 36.884 1.00 79.31 83 THR A N 1
ATOM 636 C CA . THR A 1 83 ? -15.096 10.078 35.478 1.00 79.31 83 THR A CA 1
ATOM 637 C C . THR A 1 83 ? -14.338 9.067 34.637 1.00 79.31 83 THR A C 1
ATOM 639 O O . THR A 1 83 ? -14.755 8.807 33.510 1.00 79.31 83 THR A O 1
ATOM 642 N N . CYS A 1 84 ? -13.271 8.452 35.155 1.00 82.25 84 CYS A N 1
ATOM 643 C CA . CYS A 1 84 ? -12.502 7.488 34.374 1.00 82.25 84 CYS A CA 1
ATOM 644 C C . CYS A 1 84 ? -13.343 6.262 33.989 1.00 82.25 84 CYS A C 1
ATOM 646 O O . CYS A 1 84 ? -13.359 5.942 32.801 1.00 82.25 84 CYS A O 1
ATOM 648 N N . PRO A 1 85 ? -14.103 5.610 34.894 1.00 84.56 85 PRO A N 1
ATOM 649 C CA . PRO A 1 85 ? -14.974 4.503 34.502 1.00 84.56 85 PRO A CA 1
ATOM 650 C C . PRO A 1 85 ? -16.076 4.909 33.523 1.00 84.56 85 PRO A C 1
ATOM 652 O O . PRO A 1 85 ? -16.343 4.158 32.592 1.00 84.56 85 PRO A O 1
ATOM 655 N N . LEU A 1 86 ? -16.672 6.101 33.668 1.00 83.38 86 LEU A N 1
ATOM 656 C CA . LEU A 1 86 ? -17.682 6.598 32.723 1.00 83.38 86 LEU A CA 1
ATOM 657 C C . LEU A 1 86 ? -17.105 6.800 31.318 1.00 83.38 86 LEU A C 1
ATOM 659 O O . LEU A 1 86 ? -17.713 6.387 30.332 1.00 83.38 86 LEU A O 1
ATOM 663 N N . VAL A 1 87 ? -15.915 7.398 31.221 1.00 88.88 87 VAL A N 1
ATOM 664 C CA . VAL A 1 87 ? -15.221 7.596 29.942 1.00 88.88 87 VAL A CA 1
ATOM 665 C C . VAL A 1 87 ? -14.796 6.257 29.337 1.00 88.88 87 VAL A C 1
ATOM 667 O O . VAL A 1 87 ? -14.979 6.047 28.136 1.00 88.88 87 VAL A O 1
ATOM 670 N N . LEU A 1 88 ? -14.267 5.334 30.146 1.00 87.38 88 LEU A N 1
ATOM 671 C CA . LEU A 1 88 ? -13.901 3.988 29.699 1.00 87.38 88 LEU A CA 1
ATOM 672 C C . LEU A 1 88 ? -15.123 3.223 29.182 1.00 87.38 88 LEU A C 1
ATOM 674 O O . LEU A 1 88 ? -15.063 2.641 28.102 1.00 87.38 88 LEU A O 1
ATOM 678 N N . TRP A 1 89 ? -16.242 3.278 29.904 1.00 86.12 89 TRP A N 1
ATOM 679 C CA . TRP A 1 89 ? -17.492 2.631 29.514 1.00 86.12 89 TRP A CA 1
ATOM 680 C C . TRP A 1 89 ? -18.066 3.215 28.218 1.00 86.12 89 TRP A C 1
ATOM 682 O O . TRP A 1 89 ? -18.392 2.467 27.297 1.00 86.12 89 TRP A O 1
ATOM 692 N N . ALA A 1 90 ? -18.107 4.546 28.096 1.00 87.50 90 ALA A N 1
ATOM 693 C CA . ALA A 1 90 ? -18.555 5.220 26.878 1.00 87.50 90 ALA A CA 1
ATOM 694 C C . ALA A 1 90 ? -17.678 4.864 25.666 1.00 87.50 90 ALA A C 1
ATOM 696 O O . ALA A 1 90 ? -18.195 4.542 24.596 1.00 87.50 90 ALA A O 1
ATOM 697 N N . THR A 1 91 ? -16.353 4.859 25.846 1.00 89.12 91 THR A N 1
ATOM 698 C CA . THR A 1 91 ? -15.397 4.465 24.799 1.00 89.12 91 THR A CA 1
ATOM 699 C C . THR A 1 91 ? -15.610 3.011 24.391 1.00 89.12 91 THR A C 1
ATOM 701 O O . THR A 1 91 ? -15.606 2.695 23.206 1.00 89.12 91 THR A O 1
ATOM 704 N N . PHE A 1 92 ? -15.842 2.122 25.354 1.00 86.25 92 PHE A N 1
ATOM 705 C CA . PHE A 1 92 ? -16.058 0.707 25.091 1.00 86.25 92 PHE A CA 1
ATOM 706 C C . PHE A 1 92 ? -17.336 0.447 24.275 1.00 86.25 92 PHE A C 1
ATOM 708 O O . PHE A 1 92 ? -17.295 -0.293 23.293 1.00 86.25 92 PHE A O 1
ATOM 715 N N . ILE A 1 93 ? -18.452 1.098 24.625 1.00 86.69 93 ILE A N 1
ATOM 716 C CA . ILE A 1 93 ? -19.705 1.014 23.853 1.00 86.69 93 ILE A CA 1
ATOM 717 C C . ILE A 1 93 ? -19.509 1.553 22.437 1.00 86.69 93 ILE A C 1
ATOM 719 O O . ILE A 1 93 ? -19.954 0.934 21.470 1.00 86.69 93 ILE A O 1
ATOM 723 N N . PHE A 1 94 ? -18.825 2.691 22.310 1.00 89.31 94 PHE A N 1
ATOM 724 C CA . PHE A 1 94 ? -18.508 3.264 21.008 1.00 89.31 94 PHE A CA 1
ATOM 725 C C . PHE A 1 94 ? -17.704 2.280 20.150 1.00 89.31 94 PHE A C 1
ATOM 727 O O . PHE A 1 94 ? -18.083 2.011 19.012 1.00 89.31 94 PHE A O 1
ATOM 734 N N . VAL A 1 95 ? -16.650 1.677 20.711 1.00 88.06 95 VAL A N 1
ATOM 735 C CA . VAL A 1 95 ? -15.827 0.676 20.018 1.00 88.06 95 VAL A CA 1
ATOM 736 C C . VAL A 1 95 ? -16.651 -0.552 19.629 1.00 88.06 95 VAL A C 1
ATOM 738 O O . VAL A 1 95 ? -16.513 -1.011 18.498 1.00 88.06 95 VAL A O 1
ATOM 741 N N . HIS A 1 96 ? -17.524 -1.064 20.502 1.00 86.38 96 HIS A N 1
ATOM 742 C CA . HIS A 1 96 ? -18.393 -2.207 20.194 1.00 86.38 96 HIS A CA 1
ATOM 743 C C . HIS A 1 96 ? -19.268 -1.937 18.960 1.00 86.38 96 HIS A C 1
ATOM 745 O O . HIS A 1 96 ? -19.298 -2.748 18.034 1.00 86.38 96 HIS A O 1
ATOM 751 N N . ASN A 1 97 ? -19.939 -0.782 18.922 1.00 88.25 97 ASN A N 1
ATOM 752 C CA . ASN A 1 97 ? -20.846 -0.432 17.827 1.00 88.25 97 ASN A CA 1
ATOM 753 C C . ASN A 1 97 ? -20.089 -0.165 16.526 1.00 88.25 97 ASN A C 1
ATOM 755 O O . ASN A 1 97 ? -20.388 -0.785 15.511 1.00 88.25 97 ASN A O 1
ATOM 759 N N . VAL A 1 98 ? -19.042 0.665 16.573 1.00 90.19 98 VAL A N 1
ATOM 760 C CA . VAL A 1 98 ? -18.234 0.979 15.384 1.00 90.19 98 VAL A CA 1
ATOM 761 C C . VAL A 1 98 ? -17.583 -0.273 14.809 1.00 90.19 98 VAL A C 1
ATOM 763 O O . VAL A 1 98 ? -17.536 -0.434 13.593 1.00 90.19 98 VAL A O 1
ATOM 766 N N . THR A 1 99 ? -17.099 -1.180 15.659 1.00 89.06 99 THR A N 1
ATOM 767 C CA . THR A 1 99 ? -16.517 -2.446 15.201 1.00 89.06 99 THR A CA 1
ATOM 768 C C . THR A 1 99 ? -17.562 -3.308 14.504 1.00 89.06 99 THR A C 1
ATOM 770 O O . THR A 1 99 ? -17.286 -3.838 13.431 1.00 89.06 99 THR A O 1
ATOM 773 N N . GLY A 1 100 ? -18.762 -3.431 15.080 1.00 89.00 100 GLY A N 1
ATOM 774 C CA . GLY A 1 100 ? -19.869 -4.165 14.470 1.00 89.00 100 GLY A CA 1
ATOM 775 C C . GLY A 1 100 ? -20.242 -3.608 13.097 1.00 89.00 100 GLY A C 1
ATOM 776 O O . GLY A 1 100 ? -20.255 -4.358 12.120 1.00 89.00 100 GLY A O 1
ATOM 777 N N . ASP A 1 101 ? -20.453 -2.295 13.016 1.00 90.06 101 ASP A N 1
ATOM 778 C CA . ASP A 1 101 ? -20.821 -1.600 11.779 1.00 90.06 101 ASP A CA 1
ATOM 779 C C . ASP A 1 101 ? -19.721 -1.727 10.715 1.00 90.06 101 ASP A C 1
ATOM 781 O O . ASP A 1 101 ? -19.995 -2.049 9.560 1.00 90.06 101 ASP A O 1
ATOM 785 N N . THR A 1 102 ? -18.456 -1.564 11.115 1.00 90.56 102 THR A N 1
ATOM 786 C CA . THR A 1 102 ? -17.298 -1.718 10.221 1.00 90.56 102 THR A CA 1
ATOM 787 C C . THR A 1 102 ? -17.192 -3.147 9.689 1.00 90.56 102 THR A C 1
ATOM 789 O O . THR A 1 102 ? -16.943 -3.345 8.503 1.00 90.56 102 THR A O 1
ATOM 792 N N . CYS A 1 103 ? -17.406 -4.152 10.540 1.00 92.38 103 CYS A N 1
ATOM 793 C CA . CYS A 1 103 ? -17.370 -5.557 10.144 1.00 92.38 103 CYS A CA 1
ATOM 794 C C . CYS A 1 103 ? -18.464 -5.908 9.128 1.00 92.38 103 CYS A C 1
ATOM 796 O O . CYS A 1 103 ? -18.187 -6.623 8.166 1.00 92.38 103 CYS A O 1
ATOM 798 N N . VAL A 1 104 ? -19.682 -5.389 9.316 1.00 91.25 104 VAL A N 1
ATOM 799 C CA . VAL A 1 104 ? -20.790 -5.579 8.367 1.00 91.25 104 VAL A CA 1
ATOM 800 C C . VAL A 1 104 ? -20.494 -4.871 7.046 1.00 91.25 104 VAL A C 1
ATOM 802 O O . VAL A 1 104 ? -20.625 -5.484 5.991 1.00 91.25 104 VAL A O 1
ATOM 805 N N . ALA A 1 105 ? -20.016 -3.626 7.092 1.00 90.19 105 ALA A N 1
ATOM 806 C CA . ALA A 1 105 ? -19.662 -2.873 5.891 1.00 90.19 105 ALA A CA 1
ATOM 807 C C . ALA A 1 105 ? -18.534 -3.545 5.084 1.00 90.19 105 ALA A C 1
ATOM 809 O O . ALA A 1 105 ? -18.581 -3.580 3.854 1.00 90.19 105 ALA A O 1
ATOM 810 N N . MET A 1 106 ? -17.527 -4.110 5.765 1.00 90.94 106 MET A N 1
ATOM 811 C CA . MET A 1 106 ? -16.455 -4.880 5.125 1.00 90.94 106 MET A CA 1
ATOM 812 C C . MET A 1 106 ? -16.983 -6.146 4.439 1.00 90.94 106 MET A C 1
ATOM 814 O O . MET A 1 106 ? -16.587 -6.419 3.307 1.00 90.94 106 MET A O 1
ATOM 818 N N . ASP A 1 107 ? -17.861 -6.909 5.096 1.00 91.12 107 ASP A N 1
ATOM 819 C CA . ASP A 1 107 ? -18.454 -8.128 4.527 1.00 91.12 107 ASP A CA 1
ATOM 820 C C . ASP A 1 107 ? -19.342 -7.811 3.311 1.00 91.12 107 ASP A C 1
ATOM 822 O O . ASP A 1 107 ? -19.169 -8.392 2.235 1.00 91.12 107 ASP A O 1
ATOM 826 N N . GLU A 1 108 ? -20.216 -6.807 3.432 1.00 89.12 108 GLU A N 1
ATOM 827 C CA . GLU A 1 108 ? -21.118 -6.377 2.360 1.00 89.12 108 GLU A CA 1
ATOM 828 C C . GLU A 1 108 ? -20.349 -5.912 1.115 1.00 89.12 108 GLU A C 1
ATOM 830 O O . GLU A 1 108 ? -20.648 -6.342 -0.005 1.00 89.12 108 GLU A O 1
ATOM 835 N N . TRP A 1 109 ? -19.307 -5.095 1.304 1.00 89.50 109 TRP A N 1
ATOM 836 C CA . TRP A 1 109 ? -18.458 -4.627 0.208 1.00 89.50 109 TRP A CA 1
ATOM 837 C C . TRP A 1 109 ? -17.682 -5.772 -0.456 1.00 89.50 109 TRP A C 1
ATOM 839 O O . TRP A 1 109 ? -17.459 -5.751 -1.667 1.00 89.50 109 TRP A O 1
ATOM 849 N N . VAL A 1 110 ? -17.276 -6.808 0.288 1.00 88.75 110 VAL A N 1
ATOM 850 C CA . VAL A 1 110 ? -16.595 -7.988 -0.279 1.00 88.75 110 VAL A CA 1
ATOM 851 C C . VAL A 1 110 ? -17.543 -8.820 -1.144 1.00 88.75 110 VAL A C 1
ATOM 853 O O . VAL A 1 110 ? -17.137 -9.287 -2.216 1.00 88.75 110 VAL A O 1
ATOM 856 N N . VAL A 1 111 ? -18.789 -9.010 -0.704 1.00 87.81 111 VAL A N 1
ATOM 857 C CA . VAL A 1 111 ? -19.785 -9.835 -1.406 1.00 87.81 111 VAL A CA 1
ATOM 858 C C . VAL A 1 111 ? -20.330 -9.129 -2.653 1.00 87.81 111 VAL A C 1
ATOM 860 O O . VAL A 1 111 ? -20.549 -9.796 -3.666 1.00 87.81 111 VAL A O 1
ATOM 863 N N . ASN A 1 112 ? -20.449 -7.795 -2.642 1.00 84.19 112 ASN A N 1
ATOM 864 C CA . ASN A 1 112 ? -21.102 -7.021 -3.707 1.00 84.19 112 ASN A CA 1
ATOM 865 C C . ASN A 1 112 ? -20.142 -6.061 -4.464 1.00 84.19 112 ASN A C 1
ATOM 867 O O . ASN A 1 112 ? -20.186 -4.856 -4.253 1.00 84.19 112 ASN A O 1
ATOM 871 N N . PRO A 1 113 ? -19.277 -6.551 -5.385 1.00 72.44 113 PRO A N 1
ATOM 872 C CA . PRO A 1 113 ? -18.263 -5.742 -6.106 1.00 72.44 113 PRO A CA 1
ATOM 873 C C . PRO A 1 113 ? -18.745 -4.618 -6.989 1.00 72.44 113 PRO A C 1
ATOM 875 O O . PRO A 1 113 ? -17.966 -3.733 -7.308 1.00 72.44 113 PRO A O 1
ATOM 878 N N . THR A 1 114 ? -19.959 -4.737 -7.490 1.00 70.19 114 THR A N 1
ATOM 879 C CA . THR A 1 114 ? -20.502 -3.833 -8.502 1.00 70.19 114 THR A CA 1
ATOM 880 C C . THR A 1 114 ? -21.634 -2.989 -7.936 1.00 70.19 114 THR A C 1
ATOM 882 O O . THR A 1 114 ? -22.315 -2.306 -8.692 1.00 70.19 114 THR A O 1
ATOM 885 N N . ALA A 1 115 ? -21.896 -3.104 -6.633 1.00 70.81 115 ALA A N 1
ATOM 886 C CA . ALA A 1 115 ? -22.923 -2.339 -5.954 1.00 70.81 115 ALA A CA 1
ATOM 887 C C . ALA A 1 115 ? -22.279 -1.149 -5.243 1.00 70.81 115 ALA A C 1
ATOM 889 O O . ALA A 1 115 ? -21.238 -1.296 -4.601 1.00 70.81 115 ALA A O 1
ATOM 890 N N . HIS A 1 116 ? -22.944 0.003 -5.306 1.00 72.00 116 HIS A N 1
ATOM 891 C CA . HIS A 1 116 ? -22.576 1.152 -4.492 1.00 72.00 116 HIS A CA 1
ATOM 892 C C . HIS A 1 116 ? -22.814 0.814 -3.022 1.00 72.00 116 HIS A C 1
ATOM 894 O O . HIS A 1 116 ? -23.950 0.656 -2.577 1.00 72.00 116 HIS A O 1
ATOM 900 N N . THR A 1 117 ? -21.724 0.669 -2.285 1.00 76.75 117 THR A N 1
ATOM 901 C CA . THR A 1 117 ? -21.713 0.388 -0.847 1.00 76.75 117 THR A CA 1
ATOM 902 C C . THR A 1 117 ? -20.878 1.459 -0.149 1.00 76.75 117 THR A C 1
ATOM 904 O O . THR A 1 117 ? -20.145 2.201 -0.800 1.00 76.75 117 THR A O 1
ATOM 907 N N . ALA A 1 118 ? -20.941 1.536 1.182 1.00 76.69 118 ALA A N 1
ATOM 908 C CA . ALA A 1 118 ? -20.254 2.579 1.954 1.00 76.69 118 ALA A CA 1
ATOM 909 C C . ALA A 1 118 ? -18.723 2.642 1.740 1.00 76.69 118 ALA A C 1
ATOM 911 O O . ALA A 1 118 ? -18.107 3.669 2.013 1.00 76.69 118 ALA A O 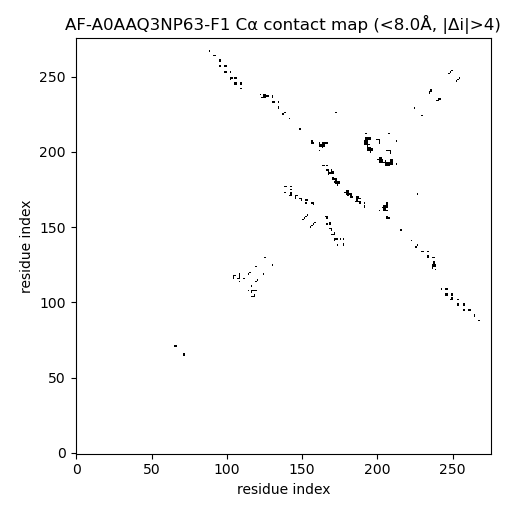1
ATOM 912 N N . LEU A 1 119 ? -18.104 1.553 1.268 1.00 80.75 119 LEU A N 1
ATOM 913 C CA . LEU A 1 119 ? -16.666 1.465 0.989 1.00 80.75 119 LEU A CA 1
ATOM 914 C C . LEU A 1 119 ? -16.293 1.735 -0.482 1.00 80.75 119 LEU A C 1
ATOM 916 O O . LEU A 1 119 ? -15.110 1.922 -0.764 1.00 80.75 119 LEU A O 1
ATOM 920 N N . ASP A 1 120 ? -17.260 1.768 -1.403 1.00 75.06 120 ASP A N 1
ATOM 921 C CA . ASP A 1 120 ? -17.031 1.989 -2.843 1.00 75.06 120 ASP A CA 1
ATOM 922 C C . ASP A 1 120 ? -16.479 3.402 -3.117 1.00 75.06 120 ASP A C 1
ATOM 924 O O . ASP A 1 120 ? -15.499 3.566 -3.837 1.00 75.06 120 ASP A O 1
ATOM 928 N N . ASP A 1 121 ? -17.007 4.415 -2.421 1.00 74.25 121 ASP A N 1
ATOM 929 C CA . ASP A 1 121 ? -16.553 5.812 -2.538 1.00 74.25 121 ASP A CA 1
ATOM 930 C C . ASP A 1 121 ? -15.142 6.056 -1.962 1.00 74.25 121 ASP A C 1
ATOM 932 O O . ASP A 1 121 ? -14.498 7.061 -2.267 1.00 74.25 121 ASP A O 1
ATOM 936 N N . ILE A 1 122 ? -14.651 5.150 -1.108 1.00 80.69 122 ILE A N 1
ATOM 937 C CA . ILE A 1 122 ? -13.333 5.256 -0.460 1.00 80.69 122 ILE A CA 1
ATOM 938 C C . ILE A 1 122 ? -12.248 4.602 -1.320 1.00 80.69 122 ILE A C 1
ATOM 940 O O . ILE A 1 122 ? -11.119 5.099 -1.381 1.00 80.69 122 ILE A O 1
ATOM 944 N N . PHE A 1 123 ? -12.568 3.483 -1.975 1.00 81.75 123 PHE A N 1
ATOM 945 C CA . PHE A 1 123 ? -11.627 2.722 -2.788 1.00 81.75 123 PHE A CA 1
ATOM 946 C C . PHE A 1 123 ? -12.007 2.837 -4.270 1.00 81.75 123 PHE A C 1
ATOM 948 O O . PHE A 1 123 ? -12.885 2.105 -4.715 1.00 81.75 123 PHE A O 1
ATOM 955 N N . PRO A 1 124 ? -11.335 3.697 -5.065 1.00 75.19 124 PRO A N 1
ATOM 956 C CA . PRO A 1 124 ? -11.622 3.858 -6.490 1.00 75.19 124 PRO A CA 1
ATOM 957 C C . PRO A 1 124 ? -11.095 2.654 -7.290 1.00 75.19 124 PRO A C 1
ATOM 959 O O . PRO A 1 124 ? -10.071 2.728 -7.972 1.00 75.19 124 PRO A O 1
ATOM 962 N N . CYS A 1 125 ? -11.770 1.516 -7.157 1.00 83.50 125 CYS A N 1
ATOM 963 C CA . CYS A 1 125 ? -11.392 0.255 -7.773 1.00 83.50 125 CYS A CA 1
ATOM 964 C C . CYS A 1 125 ? -11.642 0.299 -9.278 1.00 83.50 125 CYS A C 1
ATOM 966 O O . CYS A 1 125 ? -12.720 0.663 -9.743 1.00 83.50 125 CYS A O 1
ATOM 968 N N . VAL A 1 126 ? -10.652 -0.118 -10.056 1.00 86.56 126 VAL A N 1
ATOM 969 C CA . VAL A 1 126 ? -10.772 -0.194 -11.512 1.00 86.56 126 VAL A CA 1
ATOM 970 C C . VAL A 1 126 ? -11.163 -1.612 -11.915 1.00 86.56 126 VAL A C 1
ATOM 972 O O . VAL A 1 126 ? -10.723 -2.597 -11.321 1.00 86.56 126 VAL A O 1
ATOM 975 N N . GLU A 1 127 ? -11.963 -1.744 -12.973 1.00 85.38 127 GLU A N 1
ATOM 976 C CA . GLU A 1 127 ? -12.295 -3.055 -13.522 1.00 85.38 127 GLU A CA 1
ATOM 977 C C . GLU A 1 127 ? -11.040 -3.847 -13.906 1.00 85.38 127 GLU A C 1
ATOM 979 O O . GLU A 1 127 ? -10.147 -3.356 -14.604 1.00 85.38 127 GLU A O 1
ATOM 984 N N . LYS A 1 128 ? -11.021 -5.136 -13.555 1.00 86.19 128 LYS A N 1
ATOM 985 C CA . LYS A 1 128 ? -9.899 -6.050 -13.832 1.00 86.19 128 LYS A CA 1
ATOM 986 C C . LYS A 1 128 ? -9.422 -6.029 -15.286 1.00 86.19 128 LYS A C 1
ATOM 988 O O . LYS A 1 128 ? -8.231 -6.181 -15.543 1.00 86.19 128 LYS A O 1
ATOM 993 N N . LYS A 1 129 ? -10.338 -5.835 -16.242 1.00 87.31 129 LYS A N 1
ATOM 994 C CA . LYS A 1 129 ? -10.009 -5.744 -17.673 1.00 87.31 129 LYS A CA 1
ATOM 995 C C . LYS A 1 129 ? -9.162 -4.508 -17.985 1.00 87.31 129 LYS A C 1
ATOM 997 O O . LYS A 1 129 ? -8.122 -4.641 -18.623 1.00 87.31 129 LYS A O 1
ATOM 1002 N N . ALA A 1 130 ? -9.570 -3.340 -17.493 1.00 88.69 130 ALA A N 1
ATOM 1003 C CA . ALA A 1 130 ? -8.839 -2.089 -17.685 1.00 88.69 130 ALA A CA 1
ATOM 1004 C C . ALA A 1 130 ? -7.484 -2.102 -16.954 1.00 88.69 130 ALA A C 1
ATOM 1006 O O . ALA A 1 130 ? -6.485 -1.614 -17.489 1.00 88.69 130 ALA A O 1
ATOM 1007 N N . VAL A 1 131 ? -7.408 -2.739 -15.778 1.00 89.50 131 VAL A N 1
ATOM 1008 C CA . VAL A 1 131 ? -6.134 -2.956 -15.073 1.00 89.50 131 VAL A CA 1
ATOM 1009 C C . VAL A 1 131 ? -5.197 -3.855 -15.878 1.00 89.50 131 VAL A C 1
ATOM 1011 O O . VAL A 1 131 ? -4.025 -3.519 -16.038 1.00 89.50 131 VAL A O 1
ATOM 1014 N N . LEU A 1 132 ? -5.697 -4.966 -16.431 1.00 89.94 132 LEU A N 1
ATOM 1015 C CA . LEU A 1 132 ? -4.891 -5.872 -17.252 1.00 89.94 132 LEU A CA 1
ATOM 1016 C C . LEU A 1 132 ? -4.373 -5.182 -18.521 1.00 89.94 132 LEU A C 1
ATOM 1018 O O . LEU A 1 132 ? -3.203 -5.343 -18.865 1.00 89.94 132 LEU A O 1
ATOM 1022 N N . GLU A 1 133 ? -5.209 -4.381 -19.188 1.00 91.62 133 GLU A N 1
ATOM 1023 C CA . GLU A 1 133 ? -4.788 -3.587 -20.346 1.00 91.62 133 GLU A CA 1
ATOM 1024 C C . GLU A 1 133 ? -3.694 -2.580 -19.963 1.00 91.62 133 GLU A C 1
ATOM 1026 O O . GLU A 1 133 ? -2.657 -2.497 -20.625 1.00 91.62 133 GLU A O 1
ATOM 1031 N N . THR A 1 134 ? -3.884 -1.855 -18.860 1.00 89.00 134 THR A N 1
ATOM 1032 C CA . THR A 1 134 ? -2.909 -0.875 -18.359 1.00 89.00 134 THR A CA 1
ATOM 1033 C C . THR A 1 134 ? -1.590 -1.548 -17.976 1.00 89.00 134 THR A C 1
ATOM 1035 O O . THR A 1 134 ? -0.512 -1.055 -18.313 1.00 89.00 134 THR A O 1
ATOM 1038 N N . TYR A 1 135 ? -1.655 -2.718 -17.340 1.00 90.38 135 TYR A N 1
ATOM 1039 C CA . TYR A 1 135 ? -0.488 -3.521 -16.993 1.00 90.38 135 TYR A CA 1
ATOM 1040 C C . TYR A 1 135 ? 0.260 -4.019 -18.239 1.00 90.38 135 TYR A C 1
ATOM 1042 O O . TYR A 1 135 ? 1.487 -3.937 -18.293 1.00 90.38 135 TYR A O 1
ATOM 1050 N N . LEU A 1 136 ? -0.449 -4.467 -19.281 1.00 91.50 136 LEU A N 1
ATOM 1051 C CA . LEU A 1 136 ? 0.166 -4.831 -20.562 1.00 91.50 136 LEU A CA 1
ATOM 1052 C C . LEU A 1 136 ? 0.830 -3.628 -21.243 1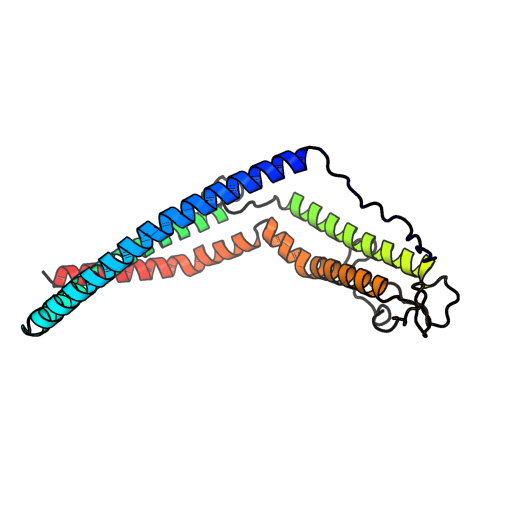.00 91.50 136 LEU A C 1
ATOM 1054 O O . LEU A 1 136 ? 1.967 -3.744 -21.704 1.00 91.50 136 LEU A O 1
ATOM 1058 N N . ARG A 1 137 ? 0.177 -2.458 -21.259 1.00 89.69 137 ARG A N 1
ATOM 1059 C CA . ARG A 1 137 ? 0.780 -1.218 -21.780 1.00 89.69 137 ARG A CA 1
ATOM 1060 C C . ARG A 1 137 ? 2.045 -0.832 -21.018 1.00 89.69 137 ARG A C 1
ATOM 1062 O O . ARG A 1 137 ? 3.020 -0.425 -21.644 1.00 89.69 137 ARG A O 1
ATOM 1069 N N . SER A 1 138 ? 2.048 -1.006 -19.698 1.00 89.31 138 SER A N 1
ATOM 1070 C CA . SER A 1 138 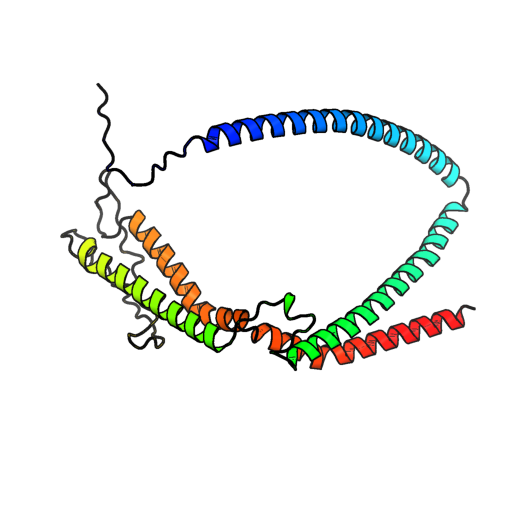? 3.225 -0.806 -18.848 1.00 89.31 138 SER A CA 1
ATOM 1071 C C . SER A 1 138 ? 4.399 -1.698 -19.284 1.00 89.31 138 SER A C 1
ATOM 1073 O O . SER A 1 138 ? 5.486 -1.181 -19.539 1.00 89.31 138 SER A O 1
ATOM 1075 N N . LYS A 1 139 ? 4.171 -3.001 -19.518 1.00 90.62 139 LYS A N 1
ATOM 1076 C CA . LYS A 1 139 ? 5.211 -3.911 -20.043 1.00 90.62 139 LYS A CA 1
ATOM 1077 C C . LYS A 1 139 ? 5.753 -3.475 -21.403 1.00 90.62 139 LYS A C 1
ATOM 1079 O O . LYS A 1 139 ? 6.963 -3.487 -21.614 1.00 90.62 139 LYS A O 1
ATOM 1084 N N . ILE A 1 140 ? 4.866 -3.074 -22.318 1.00 90.62 140 ILE A N 1
ATOM 1085 C CA . ILE A 1 140 ? 5.251 -2.582 -23.650 1.00 90.62 140 ILE A CA 1
ATOM 1086 C C . ILE A 1 140 ? 6.120 -1.329 -23.525 1.00 90.62 140 ILE A C 1
ATOM 1088 O O . ILE A 1 140 ? 7.119 -1.197 -24.232 1.00 90.62 140 ILE A O 1
ATOM 1092 N N . LEU A 1 141 ? 5.754 -0.408 -22.633 1.00 90.25 141 LEU A N 1
ATOM 1093 C CA . LEU A 1 141 ? 6.520 0.809 -22.401 1.00 90.25 141 LEU A CA 1
ATOM 1094 C C . LEU A 1 141 ? 7.909 0.486 -21.839 1.00 90.25 141 LEU A C 1
ATOM 1096 O O . LEU A 1 141 ? 8.895 0.995 -22.364 1.00 90.25 141 LEU A O 1
ATOM 1100 N N . THR A 1 142 ? 8.004 -0.406 -20.847 1.00 88.44 142 THR A N 1
ATOM 1101 C CA . THR A 1 142 ? 9.291 -0.887 -20.324 1.00 88.44 142 THR A CA 1
ATOM 1102 C C . THR A 1 142 ? 10.152 -1.490 -21.429 1.00 88.44 142 THR A C 1
ATOM 1104 O O . THR A 1 142 ? 11.313 -1.111 -21.567 1.00 88.44 142 THR A O 1
ATOM 1107 N N . TYR A 1 143 ? 9.573 -2.363 -22.259 1.00 89.62 143 TYR A N 1
ATOM 1108 C CA . TYR A 1 143 ? 10.275 -2.973 -23.385 1.00 89.62 143 TYR A CA 1
ATOM 1109 C C . TYR A 1 143 ? 10.826 -1.912 -24.355 1.00 89.62 143 TYR A C 1
ATOM 1111 O O . TYR A 1 143 ? 12.000 -1.947 -24.719 1.00 89.62 143 TYR A O 1
ATOM 1119 N N . LYS A 1 144 ? 9.997 -0.931 -24.742 1.00 89.44 144 LYS A N 1
ATOM 1120 C CA . LYS A 1 144 ? 10.377 0.132 -25.690 1.00 89.44 144 LYS A CA 1
ATOM 1121 C C . LYS A 1 144 ? 11.415 1.101 -25.132 1.00 89.44 144 LYS A C 1
ATOM 1123 O O . LYS A 1 144 ? 12.266 1.567 -25.887 1.00 89.44 144 LYS A O 1
ATOM 1128 N N . ILE A 1 145 ? 11.348 1.426 -23.840 1.00 88.62 145 ILE A N 1
ATOM 1129 C CA . ILE A 1 145 ? 12.337 2.294 -23.188 1.00 88.62 145 ILE A CA 1
ATOM 1130 C C . ILE A 1 145 ? 13.717 1.640 -23.260 1.00 88.62 145 ILE A C 1
ATOM 1132 O O . ILE A 1 145 ? 14.662 2.287 -23.707 1.00 88.62 145 ILE A O 1
ATOM 1136 N N . VAL A 1 146 ? 13.821 0.356 -22.896 1.00 87.56 146 VAL A N 1
ATOM 1137 C CA . VAL A 1 146 ? 15.092 -0.382 -22.960 1.00 87.56 146 VAL A CA 1
ATOM 1138 C C . VAL A 1 146 ? 15.612 -0.450 -24.397 1.00 87.56 146 VAL A C 1
ATOM 1140 O O . VAL A 1 146 ? 16.757 -0.085 -24.639 1.00 87.56 146 VAL A O 1
ATOM 1143 N N . GLU A 1 147 ? 14.754 -0.775 -25.370 1.00 88.06 147 GLU A N 1
ATOM 1144 C CA . GLU A 1 147 ? 15.142 -0.798 -26.790 1.00 88.06 147 GLU A CA 1
ATOM 1145 C C . GLU A 1 147 ? 15.636 0.575 -27.295 1.00 88.06 147 GLU A C 1
ATOM 1147 O O . GLU A 1 147 ? 16.548 0.671 -28.118 1.00 88.06 147 GLU A O 1
ATOM 1152 N N . THR A 1 148 ? 15.047 1.666 -26.803 1.00 87.62 148 THR A N 1
ATOM 1153 C CA . THR A 1 148 ? 15.468 3.026 -27.166 1.00 87.62 148 THR A CA 1
ATOM 1154 C C . THR A 1 148 ? 16.854 3.338 -26.607 1.00 87.62 148 THR A C 1
ATOM 1156 O O . THR A 1 148 ? 17.691 3.887 -27.324 1.00 87.62 148 THR A O 1
ATOM 1159 N N . PHE A 1 149 ? 17.131 2.948 -25.360 1.00 85.12 149 PHE A N 1
ATOM 1160 C CA . PHE A 1 149 ? 18.464 3.087 -24.777 1.00 85.12 149 PHE A CA 1
ATOM 1161 C C . PHE A 1 149 ? 19.497 2.202 -25.472 1.00 85.12 149 PHE A C 1
ATOM 1163 O O . PHE A 1 149 ? 20.604 2.667 -25.727 1.00 85.12 149 PHE A O 1
ATOM 1170 N N . ASP A 1 150 ? 19.126 0.988 -25.873 1.00 86.88 150 ASP A N 1
ATOM 1171 C CA . ASP A 1 150 ? 19.987 0.106 -26.661 1.00 86.88 150 ASP A CA 1
ATOM 1172 C C . ASP A 1 150 ? 20.379 0.731 -28.001 1.00 86.88 150 ASP A C 1
ATOM 1174 O O . ASP A 1 150 ? 21.547 0.673 -28.384 1.00 86.88 150 ASP A O 1
ATOM 1178 N N . LYS A 1 151 ? 19.444 1.412 -28.679 1.00 85.69 151 LYS A N 1
ATOM 1179 C CA . LYS A 1 151 ? 19.732 2.173 -29.909 1.00 85.69 151 LYS A CA 1
ATOM 1180 C C . LYS A 1 151 ? 20.684 3.341 -29.657 1.00 85.69 151 LYS A C 1
ATOM 1182 O O . LYS A 1 151 ? 21.558 3.607 -30.483 1.00 85.69 151 LYS A O 1
ATOM 1187 N N . VAL A 1 152 ? 20.536 4.046 -28.534 1.00 83.06 152 VAL A N 1
ATOM 1188 C CA . VAL A 1 152 ? 21.475 5.110 -28.137 1.00 83.06 152 VAL A CA 1
ATOM 1189 C C . VAL A 1 152 ? 22.862 4.517 -27.871 1.00 83.06 152 VAL A C 1
ATOM 1191 O O . VAL A 1 152 ? 23.858 5.041 -28.368 1.00 83.06 152 VAL A O 1
ATOM 1194 N N . ILE A 1 153 ? 22.937 3.388 -27.163 1.00 83.81 153 ILE A N 1
ATOM 1195 C CA . ILE A 1 153 ? 24.198 2.704 -26.871 1.00 83.81 153 ILE A CA 1
ATOM 1196 C C . ILE A 1 153 ? 24.860 2.208 -28.156 1.00 83.81 153 ILE A C 1
ATOM 1198 O O . ILE A 1 153 ? 26.050 2.449 -28.349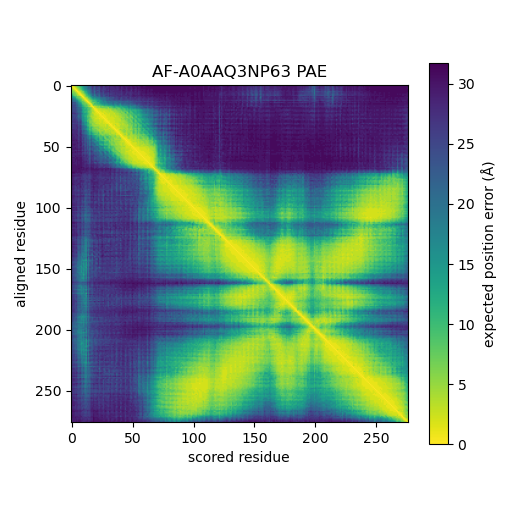 1.00 83.81 153 ILE A O 1
ATOM 1202 N N . SER A 1 154 ? 24.125 1.561 -29.063 1.00 84.12 154 SER A N 1
ATOM 1203 C CA . SER A 1 154 ? 24.686 1.024 -30.305 1.00 84.12 154 SER A CA 1
ATOM 1204 C C . SER A 1 154 ? 25.156 2.128 -31.254 1.00 84.12 154 SER A C 1
ATOM 1206 O O . SER A 1 154 ? 26.277 2.065 -31.755 1.00 84.12 154 SER A O 1
ATOM 1208 N N . ASN A 1 155 ? 24.324 3.152 -31.479 1.00 82.00 155 ASN A N 1
ATOM 1209 C CA . ASN A 1 155 ? 24.552 4.140 -32.536 1.00 82.00 155 ASN A CA 1
ATOM 1210 C C . ASN A 1 155 ? 25.419 5.312 -32.086 1.00 82.00 155 ASN A C 1
ATOM 1212 O O . ASN A 1 155 ? 26.123 5.890 -32.906 1.00 82.00 155 ASN A O 1
ATOM 1216 N N . PHE A 1 156 ? 25.366 5.682 -30.806 1.00 78.12 156 PHE A N 1
ATOM 1217 C CA . PHE A 1 156 ? 26.118 6.819 -30.287 1.00 78.12 156 PHE A CA 1
ATOM 1218 C C . PHE A 1 156 ? 27.320 6.345 -29.478 1.00 78.12 156 PHE A C 1
ATOM 1220 O O . PHE A 1 156 ? 28.463 6.604 -29.846 1.00 78.12 156 PHE A O 1
ATOM 1227 N N . THR A 1 157 ? 27.084 5.591 -28.404 1.00 77.19 157 THR A N 1
ATOM 1228 C CA . THR A 1 157 ? 28.145 5.205 -27.464 1.00 77.19 157 THR A CA 1
ATOM 1229 C C . THR A 1 157 ? 29.151 4.233 -28.084 1.00 77.19 157 THR A C 1
ATOM 1231 O O . THR A 1 157 ? 30.357 4.416 -27.934 1.00 77.19 157 THR A O 1
ATOM 1234 N N . ASN A 1 158 ? 28.680 3.220 -28.813 1.00 79.88 158 ASN A N 1
ATOM 1235 C CA . ASN A 1 158 ? 29.514 2.156 -29.371 1.00 79.88 158 ASN A CA 1
ATOM 1236 C C . ASN A 1 158 ? 30.061 2.438 -30.774 1.00 79.88 158 ASN A C 1
ATOM 1238 O O . ASN A 1 158 ? 31.049 1.808 -31.152 1.00 79.88 158 ASN A O 1
ATOM 1242 N N . SER A 1 159 ? 29.472 3.390 -31.506 1.00 75.88 159 SER A N 1
ATOM 1243 C CA . SER A 1 159 ? 29.965 3.826 -32.820 1.00 75.88 159 SER A CA 1
ATOM 1244 C C . SER A 1 159 ? 31.182 4.754 -32.731 1.00 75.88 159 SER A C 1
ATOM 1246 O O . SER A 1 159 ? 31.882 4.941 -33.727 1.00 75.88 159 SER A O 1
ATOM 1248 N N . ASN A 1 160 ? 31.444 5.353 -31.567 1.00 68.19 160 ASN A N 1
ATOM 1249 C CA . ASN A 1 160 ? 32.595 6.228 -31.373 1.00 68.19 160 ASN A CA 1
ATOM 1250 C C . ASN A 1 160 ? 33.893 5.410 -31.294 1.00 68.19 160 ASN A C 1
ATOM 1252 O O . ASN A 1 160 ? 33.981 4.411 -30.581 1.00 68.19 160 ASN A O 1
ATOM 1256 N N . THR A 1 161 ? 34.946 5.872 -31.970 1.00 64.62 161 THR A N 1
ATOM 1257 C CA . THR A 1 161 ? 36.267 5.216 -32.043 1.00 64.62 161 THR A CA 1
ATOM 1258 C C . THR A 1 161 ? 37.106 5.377 -30.763 1.00 64.62 161 THR A C 1
ATOM 1260 O O . THR A 1 161 ? 38.332 5.419 -30.814 1.00 64.62 161 THR A O 1
ATOM 1263 N N . GLN A 1 162 ? 36.459 5.526 -29.605 1.00 63.09 162 GLN A N 1
ATOM 1264 C CA . GLN A 1 162 ? 37.101 5.781 -28.315 1.00 63.09 162 GLN A CA 1
ATOM 1265 C C . GLN A 1 162 ? 37.644 4.485 -27.692 1.00 63.09 162 GLN A C 1
ATOM 1267 O O . GLN A 1 162 ? 37.016 3.426 -27.790 1.00 63.09 162 GLN A O 1
ATOM 1272 N N . SER A 1 163 ? 38.795 4.587 -27.016 1.00 60.59 163 SER A N 1
ATOM 1273 C CA . SER A 1 163 ? 39.646 3.472 -26.551 1.00 60.59 163 SER A CA 1
ATOM 1274 C C . SER A 1 163 ? 39.081 2.595 -25.415 1.00 60.59 163 SER A C 1
ATOM 1276 O O . SER A 1 163 ? 39.818 1.799 -24.841 1.00 60.59 163 SER A O 1
ATOM 1278 N N . GLY A 1 164 ? 37.800 2.729 -25.061 1.00 70.06 164 GLY A N 1
ATOM 1279 C CA . GLY A 1 164 ? 37.133 1.891 -24.056 1.00 70.06 164 GLY A CA 1
ATOM 1280 C C . GLY A 1 164 ? 36.459 0.642 -24.647 1.00 70.06 164 GLY A C 1
ATOM 1281 O O . GLY A 1 164 ? 36.160 0.626 -25.846 1.00 70.06 164 GLY A O 1
ATOM 1282 N N . PRO A 1 165 ? 36.175 -0.391 -23.828 1.00 75.88 165 PRO A N 1
ATOM 1283 C CA . PRO A 1 165 ? 35.398 -1.554 -24.255 1.00 75.88 165 PRO A CA 1
ATOM 1284 C C . PRO A 1 165 ? 33.969 -1.154 -24.656 1.00 75.88 165 PRO A C 1
ATOM 1286 O O . PRO A 1 165 ? 33.418 -0.171 -24.154 1.00 75.88 165 PRO A O 1
ATOM 1289 N N . LEU A 1 166 ? 33.374 -1.920 -25.575 1.00 81.50 166 LEU A N 1
ATOM 1290 C CA . LEU A 1 166 ? 31.992 -1.722 -26.021 1.00 81.50 166 LEU A CA 1
ATOM 1291 C C . LEU A 1 166 ? 31.035 -1.882 -24.839 1.00 81.50 166 LEU A C 1
ATOM 1293 O O . LEU A 1 166 ? 31.097 -2.879 -24.124 1.00 81.50 166 LEU A O 1
ATOM 1297 N N . VAL A 1 167 ? 30.144 -0.910 -24.657 1.00 82.44 167 VAL A N 1
ATOM 1298 C CA . VAL A 1 167 ? 29.112 -0.966 -23.620 1.00 82.44 167 VAL A CA 1
ATOM 1299 C C . VAL A 1 167 ? 28.117 -2.060 -24.004 1.00 82.44 167 VAL A C 1
ATOM 1301 O O . VAL A 1 167 ? 27.638 -2.046 -25.145 1.00 82.44 167 VAL A O 1
ATOM 1304 N N . PRO A 1 168 ? 27.808 -3.011 -23.108 1.00 83.50 168 PRO A N 1
ATOM 1305 C CA . PRO A 1 168 ? 26.799 -4.018 -23.383 1.00 83.50 168 PRO A CA 1
ATOM 1306 C C . PRO A 1 168 ? 25.421 -3.366 -23.503 1.00 83.50 168 PRO A C 1
ATOM 1308 O O . PRO A 1 168 ? 25.154 -2.323 -22.903 1.00 83.50 168 PRO A O 1
ATOM 1311 N N . LEU A 1 169 ? 24.547 -4.001 -24.276 1.00 84.62 169 LEU A N 1
ATOM 1312 C CA . LEU A 1 169 ? 23.139 -3.621 -24.329 1.00 84.62 169 LEU A CA 1
ATOM 1313 C C . LEU A 1 169 ? 22.497 -3.821 -22.950 1.00 84.62 169 LEU A C 1
ATOM 1315 O O . LEU A 1 169 ? 22.929 -4.670 -22.161 1.00 84.62 169 LEU A O 1
ATOM 1319 N N . LEU A 1 170 ? 21.484 -3.015 -22.653 1.00 85.31 170 LEU A N 1
ATOM 1320 C CA . LEU A 1 170 ? 20.725 -3.140 -21.423 1.00 85.31 170 LEU A CA 1
ATOM 1321 C C . LEU A 1 170 ? 19.965 -4.456 -21.422 1.00 85.31 170 LEU A C 1
ATOM 1323 O O . LEU A 1 170 ? 19.410 -4.901 -22.427 1.00 85.31 170 LEU A O 1
ATOM 1327 N N . CYS A 1 171 ? 19.846 -5.039 -20.235 1.00 85.38 171 CYS A N 1
ATOM 1328 C CA . CYS A 1 171 ? 18.896 -6.113 -20.084 1.00 85.38 171 CYS A CA 1
ATOM 1329 C C . CYS A 1 171 ? 17.465 -5.577 -20.160 1.00 85.38 171 CYS A C 1
ATOM 1331 O O . CYS A 1 171 ? 17.023 -4.773 -19.336 1.00 85.38 171 CYS A O 1
ATOM 1333 N N . ASN A 1 172 ? 16.717 -6.113 -21.114 1.00 87.50 172 ASN A N 1
ATOM 1334 C CA . ASN A 1 172 ? 15.274 -5.984 -21.158 1.00 87.50 172 ASN A CA 1
ATOM 1335 C C . ASN A 1 172 ? 14.648 -7.100 -20.309 1.00 87.50 172 ASN A C 1
ATOM 1337 O O . ASN A 1 172 ? 14.868 -8.266 -20.618 1.00 87.50 172 ASN A O 1
ATOM 1341 N N . PRO A 1 173 ? 13.845 -6.811 -19.278 1.00 87.62 173 PRO A N 1
ATOM 1342 C CA . PRO A 1 173 ? 13.233 -7.860 -18.461 1.00 87.62 173 PRO A CA 1
ATOM 1343 C C . PRO A 1 173 ? 12.122 -8.644 -19.193 1.00 87.62 173 PRO A C 1
ATOM 1345 O O . PRO A 1 173 ? 11.583 -9.616 -18.653 1.00 87.62 173 PRO A O 1
ATOM 1348 N N . PHE A 1 174 ? 11.776 -8.241 -20.421 1.00 89.94 174 PHE A N 1
ATOM 1349 C CA . PHE A 1 174 ? 10.773 -8.881 -21.262 1.00 89.94 174 PHE A CA 1
ATOM 1350 C C . PHE A 1 174 ? 11.355 -9.361 -22.600 1.00 89.94 174 PHE A C 1
ATOM 1352 O O . PHE A 1 174 ? 12.237 -8.730 -23.185 1.00 89.94 174 PHE A O 1
ATOM 1359 N N . ASN A 1 175 ? 10.822 -10.474 -23.099 1.00 87.50 175 ASN A N 1
ATOM 1360 C CA . ASN A 1 175 ? 10.970 -10.917 -24.485 1.00 87.50 175 ASN A CA 1
ATOM 1361 C C . ASN A 1 175 ? 10.048 -10.102 -25.418 1.00 87.50 175 ASN A C 1
ATOM 1363 O O . ASN A 1 175 ? 9.195 -9.339 -24.960 1.00 87.50 175 ASN A O 1
ATOM 1367 N N . SER A 1 176 ? 10.188 -10.279 -26.737 1.00 85.81 176 SER A N 1
ATOM 1368 C CA . SER A 1 176 ? 9.347 -9.606 -27.746 1.00 85.81 176 SER A CA 1
ATOM 1369 C C . SER A 1 176 ? 7.861 -9.981 -27.665 1.00 85.81 176 SER A C 1
ATOM 1371 O O . SER A 1 176 ? 7.005 -9.203 -28.078 1.00 85.81 176 SER A O 1
ATOM 1373 N N . ASP A 1 177 ? 7.544 -11.140 -27.089 1.00 89.31 177 ASP A N 1
ATOM 1374 C CA . ASP A 1 177 ? 6.189 -11.601 -26.765 1.00 89.31 177 ASP A CA 1
ATOM 1375 C C . ASP A 1 177 ? 5.696 -11.122 -25.380 1.00 89.31 177 ASP A C 1
ATOM 1377 O O . ASP A 1 177 ? 4.638 -11.542 -24.913 1.00 89.31 177 ASP A O 1
ATOM 1381 N N . LEU A 1 178 ? 6.452 -10.234 -24.718 1.00 87.06 178 LEU A N 1
ATOM 1382 C CA . LEU A 1 178 ? 6.209 -9.694 -23.373 1.00 87.06 178 LEU A CA 1
ATOM 1383 C C . LEU A 1 178 ? 6.270 -10.734 -22.240 1.00 87.06 178 LEU A C 1
ATOM 1385 O O . LEU A 1 178 ? 5.865 -10.445 -21.103 1.00 87.06 178 LEU A O 1
ATOM 1389 N N . THR A 1 179 ? 6.789 -11.935 -22.515 1.00 89.06 179 THR A N 1
ATOM 1390 C CA . THR A 1 179 ? 7.086 -12.917 -21.468 1.00 89.06 179 THR A CA 1
ATOM 1391 C C . THR A 1 179 ? 8.297 -12.476 -20.657 1.00 89.06 179 THR A C 1
ATOM 1393 O O . THR A 1 179 ? 9.183 -11.770 -21.141 1.00 89.06 179 THR A O 1
ATOM 1396 N N . ARG A 1 180 ? 8.318 -12.843 -19.374 1.00 88.44 180 ARG A N 1
ATOM 1397 C CA . ARG A 1 180 ? 9.414 -12.494 -18.466 1.00 88.44 180 ARG A CA 1
ATOM 1398 C C . ARG A 1 180 ? 10.679 -13.252 -18.882 1.00 88.44 180 ARG A C 1
ATOM 1400 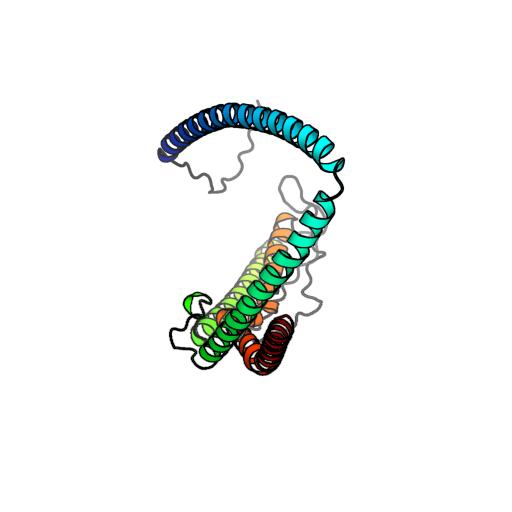O O . ARG A 1 180 ? 10.620 -14.469 -19.045 1.00 88.44 180 ARG A O 1
ATOM 1407 N N . ARG A 1 181 ? 11.814 -12.552 -18.977 1.00 86.44 181 ARG A N 1
ATOM 1408 C CA . ARG A 1 181 ? 13.138 -13.157 -19.189 1.00 86.44 181 ARG A CA 1
ATOM 1409 C C . ARG A 1 181 ? 14.102 -12.785 -18.071 1.00 86.44 181 ARG A C 1
ATOM 1411 O O . ARG A 1 181 ? 14.001 -11.704 -17.496 1.00 86.44 181 ARG A O 1
ATOM 1418 N N . ASN A 1 182 ? 15.060 -13.667 -17.802 1.00 83.56 182 ASN A N 1
ATOM 1419 C CA . ASN A 1 182 ? 16.178 -13.353 -16.919 1.00 83.56 182 ASN A CA 1
ATOM 1420 C C . ASN A 1 182 ? 17.330 -12.751 -17.726 1.00 83.56 182 ASN A C 1
ATOM 1422 O O . ASN A 1 182 ? 17.655 -13.221 -18.817 1.00 83.56 182 ASN A O 1
ATOM 1426 N N . CYS A 1 183 ? 17.954 -11.730 -17.149 1.00 81.12 183 CYS A N 1
ATOM 1427 C CA . CYS A 1 183 ? 19.156 -11.104 -17.679 1.00 81.12 183 CYS A CA 1
ATOM 1428 C C . CYS A 1 183 ? 20.370 -12.016 -17.507 1.00 81.12 183 CYS A C 1
ATOM 1430 O O . CYS A 1 183 ? 20.516 -12.679 -16.478 1.00 81.12 183 CYS A O 1
ATOM 1432 N N . SER A 1 184 ? 21.263 -12.011 -18.488 1.00 78.12 184 SER A N 1
ATOM 1433 C CA . SER A 1 184 ? 22.566 -12.667 -18.394 1.00 78.12 184 SER A CA 1
ATOM 1434 C C . SER A 1 184 ? 23.591 -11.753 -17.711 1.00 78.12 184 SER A C 1
ATOM 1436 O O . SER A 1 184 ? 23.505 -10.528 -17.795 1.00 78.12 184 SER A O 1
ATOM 1438 N N . SER A 1 185 ? 24.617 -12.331 -17.076 1.00 65.94 185 SER A N 1
ATOM 1439 C CA . SER A 1 185 ? 25.678 -11.562 -16.398 1.00 65.94 185 SER A CA 1
ATOM 1440 C C . SER A 1 185 ? 26.484 -10.635 -17.325 1.00 65.94 185 SER A C 1
ATOM 1442 O O . SER A 1 185 ? 27.223 -9.787 -16.835 1.00 65.94 185 SER A O 1
ATOM 1444 N N . GLY A 1 186 ? 26.356 -10.784 -18.650 1.00 64.50 186 GLY A N 1
ATOM 1445 C CA . GLY A 1 186 ? 26.997 -9.924 -19.649 1.00 64.50 186 GLY A CA 1
ATOM 1446 C C . GLY A 1 186 ? 26.274 -8.596 -19.915 1.00 64.50 186 GLY A C 1
ATOM 1447 O O . GLY A 1 186 ? 26.864 -7.709 -20.519 1.00 64.50 186 GLY A O 1
ATOM 1448 N N . GLU A 1 187 ? 25.037 -8.420 -19.442 1.00 66.75 187 GLU A N 1
ATOM 1449 C CA . GLU A 1 187 ? 24.216 -7.207 -19.635 1.00 66.75 187 GLU A CA 1
ATOM 1450 C C . GLU A 1 187 ? 24.429 -6.177 -18.493 1.00 66.75 187 GLU A C 1
ATOM 1452 O O . GLU A 1 187 ? 23.509 -5.468 -18.077 1.00 66.75 187 GLU A O 1
ATOM 1457 N N . VAL A 1 188 ? 25.647 -6.111 -17.931 1.00 69.69 188 VAL A N 1
ATOM 1458 C CA . VAL A 1 188 ? 26.006 -5.256 -16.780 1.00 69.69 188 VAL A CA 1
ATOM 1459 C C . VAL A 1 188 ? 26.936 -4.123 -17.216 1.00 69.69 188 VAL A C 1
ATOM 1461 O O . VAL A 1 188 ? 28.054 -4.349 -17.667 1.00 6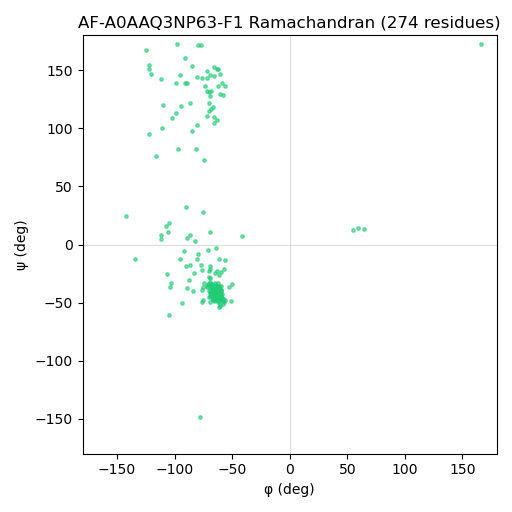9.69 188 VAL A O 1
ATOM 1464 N N . TRP A 1 189 ? 26.500 -2.878 -17.018 1.00 75.00 189 TRP A N 1
ATOM 1465 C CA . TRP A 1 189 ? 27.131 -1.669 -17.570 1.00 75.00 189 TRP A CA 1
ATOM 1466 C C . TRP A 1 189 ? 27.792 -0.764 -16.505 1.00 75.00 189 TRP A C 1
ATOM 1468 O O . TRP A 1 189 ? 28.288 0.320 -16.811 1.00 75.00 189 TRP A O 1
ATOM 1478 N N . LYS A 1 190 ? 27.871 -1.237 -15.251 1.00 72.50 190 LYS A N 1
ATOM 1479 C CA . LYS A 1 190 ? 28.379 -0.497 -14.076 1.00 72.50 190 LYS A CA 1
ATOM 1480 C C . LYS A 1 190 ? 29.844 -0.026 -14.188 1.00 72.50 190 LYS A C 1
ATOM 1482 O O . LYS A 1 190 ? 30.208 0.945 -13.537 1.00 72.50 190 LYS A O 1
ATOM 1487 N N . ASN A 1 191 ? 30.665 -0.677 -15.019 1.00 74.69 191 ASN A N 1
ATOM 1488 C CA . ASN A 1 191 ? 32.112 -0.425 -15.129 1.00 74.69 191 ASN A CA 1
ATOM 1489 C C . ASN A 1 191 ? 32.531 0.311 -16.420 1.00 74.69 191 ASN A C 1
ATOM 1491 O O . ASN A 1 191 ? 33.701 0.278 -16.785 1.00 74.69 191 ASN A O 1
ATOM 1495 N N . PHE A 1 192 ? 31.596 0.939 -17.140 1.00 79.38 192 PHE A N 1
ATOM 1496 C CA . PHE A 1 192 ? 31.865 1.552 -18.454 1.00 79.38 192 PHE A CA 1
ATOM 1497 C C . PHE A 1 192 ? 31.936 3.090 -18.430 1.00 79.38 192 PHE A C 1
ATOM 1499 O O . PHE A 1 192 ? 31.951 3.732 -19.489 1.00 79.38 192 PHE A O 1
ATOM 1506 N N . THR A 1 193 ? 31.973 3.686 -17.236 1.00 81.56 193 THR A N 1
ATOM 1507 C CA . THR A 1 193 ? 32.085 5.133 -17.020 1.00 81.56 193 THR A CA 1
ATOM 1508 C C . THR A 1 193 ? 33.452 5.682 -17.418 1.00 81.56 193 THR A C 1
ATOM 1510 O O . THR A 1 193 ? 34.473 5.016 -17.272 1.00 81.56 193 THR A O 1
ATOM 1513 N N . CYS A 1 194 ? 33.466 6.912 -17.927 1.00 80.19 194 CYS A N 1
ATOM 1514 C CA . CYS A 1 194 ? 34.674 7.635 -18.310 1.00 80.19 194 CYS A CA 1
ATOM 1515 C C . CYS A 1 194 ? 34.796 8.966 -17.551 1.00 80.19 194 CYS A C 1
ATOM 1517 O O . CYS A 1 194 ? 33.797 9.577 -17.165 1.00 80.19 194 CYS A O 1
ATOM 1519 N N . GLU A 1 195 ? 36.026 9.449 -17.394 1.00 76.94 195 GLU A N 1
ATOM 1520 C CA . GLU A 1 195 ? 36.295 10.830 -16.998 1.00 76.94 195 GLU A CA 1
ATOM 1521 C C . GLU A 1 195 ? 36.063 11.747 -18.195 1.00 76.94 195 GLU A C 1
ATOM 1523 O O . GLU A 1 195 ? 36.339 11.374 -19.337 1.00 76.94 195 GLU A O 1
ATOM 1528 N N . VAL A 1 196 ? 35.529 12.938 -17.941 1.00 77.44 196 VAL A N 1
ATOM 1529 C CA . VAL A 1 196 ? 35.067 13.859 -18.983 1.00 77.44 196 VAL A CA 1
ATOM 1530 C C . VAL A 1 196 ? 35.953 15.099 -19.041 1.00 77.44 196 VAL A C 1
ATOM 1532 O O . VAL A 1 196 ? 36.392 15.622 -18.019 1.00 77.44 196 VAL A O 1
ATOM 1535 N N . SER A 1 197 ? 36.205 15.588 -20.252 1.00 72.00 197 SER A N 1
ATOM 1536 C CA . SER A 1 197 ? 36.851 16.885 -20.496 1.00 72.00 197 SER A CA 1
ATOM 1537 C C . SER A 1 197 ? 35.865 18.053 -20.351 1.00 72.00 197 SER A C 1
ATOM 1539 O O . SER A 1 197 ? 34.653 17.854 -20.313 1.00 72.00 197 SER A O 1
ATOM 1541 N N . LEU A 1 198 ? 36.374 19.293 -20.380 1.00 67.00 198 LEU A N 1
ATOM 1542 C CA . LEU A 1 198 ? 35.567 20.529 -20.434 1.00 67.00 198 LEU A CA 1
ATOM 1543 C C . LEU A 1 198 ? 34.593 20.593 -21.632 1.00 67.00 198 LEU A C 1
ATOM 1545 O O . LEU A 1 198 ? 33.714 21.444 -21.659 1.00 67.00 198 LEU A O 1
ATOM 1549 N N . SER A 1 199 ? 34.752 19.714 -22.627 1.00 65.56 199 SER A N 1
ATOM 1550 C CA . SER A 1 199 ? 33.865 19.578 -23.791 1.00 65.56 199 SER A CA 1
ATOM 1551 C C . SER A 1 199 ? 32.944 18.348 -23.712 1.00 65.56 199 SER A C 1
ATOM 1553 O O . SER A 1 199 ? 32.484 17.878 -24.748 1.00 65.56 199 SER A O 1
ATOM 1555 N N . GLU A 1 200 ? 32.746 17.781 -22.515 1.00 68.19 200 GLU A N 1
ATOM 1556 C CA . GLU A 1 200 ? 31.906 16.601 -22.218 1.00 68.19 200 GLU A CA 1
ATOM 1557 C C . GLU A 1 200 ? 32.283 15.299 -22.954 1.00 68.19 200 GLU A C 1
ATOM 1559 O O . GLU A 1 200 ? 31.537 14.318 -22.950 1.00 68.19 200 GLU A O 1
ATOM 1564 N N . LYS A 1 201 ? 33.475 15.246 -23.556 1.00 72.19 201 LYS A N 1
ATOM 1565 C CA . LYS A 1 201 ? 34.007 14.042 -24.210 1.00 72.19 201 LYS A CA 1
ATOM 1566 C C . LYS A 1 201 ? 34.831 13.217 -23.230 1.00 72.19 201 LYS A C 1
ATOM 1568 O O . LYS A 1 201 ? 35.641 13.793 -22.499 1.00 72.19 201 LYS A O 1
ATOM 1573 N N . CYS A 1 202 ? 34.675 11.893 -23.278 1.00 74.50 202 CYS A N 1
ATOM 1574 C CA . CYS A 1 202 ? 35.483 10.961 -22.492 1.00 74.50 202 CYS A CA 1
ATOM 1575 C C . CYS A 1 202 ? 36.989 11.115 -22.786 1.00 74.50 202 CYS A C 1
ATOM 1577 O O . CYS A 1 202 ? 37.406 11.068 -23.946 1.00 74.50 202 CYS A O 1
ATOM 1579 N N . THR A 1 203 ? 37.801 11.274 -21.743 1.00 73.56 203 THR A N 1
ATOM 1580 C CA . THR A 1 203 ? 39.273 11.345 -21.810 1.00 73.56 203 THR A CA 1
ATOM 1581 C C . THR A 1 203 ? 39.955 10.082 -21.293 1.00 73.56 203 THR A C 1
ATOM 1583 O O . THR A 1 203 ? 41.066 9.784 -21.724 1.00 73.56 203 THR A O 1
ATOM 1586 N N . SER A 1 204 ? 39.304 9.326 -20.404 1.00 76.88 204 SER A N 1
ATOM 1587 C CA . SER A 1 204 ? 39.804 8.048 -19.884 1.00 76.88 204 SER A CA 1
ATOM 1588 C C . SER A 1 204 ? 39.208 6.837 -20.619 1.00 76.88 204 SER A C 1
ATOM 1590 O O . SER A 1 204 ? 38.324 6.970 -21.470 1.00 76.88 204 SER A O 1
ATOM 1592 N N . ALA A 1 205 ? 39.716 5.637 -20.315 1.00 71.56 205 ALA A N 1
ATOM 1593 C CA . ALA A 1 205 ? 39.202 4.386 -20.867 1.00 71.56 205 ALA A CA 1
ATOM 1594 C C . ALA A 1 205 ? 37.763 4.132 -20.377 1.00 71.56 205 ALA A C 1
ATOM 1596 O O . ALA A 1 205 ? 37.543 3.753 -19.234 1.00 71.56 205 ALA A O 1
ATOM 1597 N N . GLY A 1 206 ? 36.788 4.352 -21.257 1.00 76.00 206 GLY A N 1
ATOM 1598 C CA . GLY A 1 206 ? 35.358 4.221 -20.987 1.00 76.00 206 GLY A CA 1
ATOM 1599 C C . GLY A 1 206 ? 34.551 4.878 -22.105 1.00 76.00 206 GLY A C 1
ATOM 1600 O O . GLY A 1 206 ? 35.125 5.508 -22.996 1.00 76.00 206 GLY A O 1
ATOM 1601 N N . ARG A 1 207 ? 33.227 4.708 -22.093 1.00 78.31 207 ARG A N 1
ATOM 1602 C CA . ARG A 1 207 ? 32.344 5.271 -23.136 1.00 78.31 207 ARG A CA 1
ATOM 1603 C C . ARG A 1 207 ? 31.095 5.962 -22.588 1.00 78.31 207 ARG A C 1
ATOM 1605 O O . ARG A 1 207 ? 30.421 6.666 -23.334 1.00 78.31 207 ARG A O 1
ATOM 1612 N N . LEU A 1 208 ? 30.782 5.789 -21.302 1.00 81.31 208 LEU A N 1
ATOM 1613 C CA . LEU A 1 208 ? 29.652 6.451 -20.652 1.00 81.31 208 LEU A CA 1
ATOM 1614 C C . LEU A 1 208 ? 30.115 7.687 -19.877 1.00 81.31 208 LEU A C 1
ATOM 1616 O O . LEU A 1 208 ? 30.783 7.577 -18.851 1.00 81.31 208 LEU A O 1
ATOM 1620 N N . THR A 1 209 ? 29.700 8.864 -20.338 1.00 82.25 209 THR A N 1
ATOM 1621 C CA . THR A 1 209 ? 29.763 10.117 -19.573 1.00 82.25 209 THR A CA 1
ATOM 1622 C C . THR A 1 209 ? 28.927 9.980 -18.297 1.00 82.25 209 THR A C 1
ATOM 1624 O O . THR A 1 209 ? 27.873 9.336 -18.308 1.00 82.25 209 THR A O 1
ATOM 1627 N N . GLN A 1 210 ? 29.337 10.635 -17.208 1.00 82.38 210 GLN A N 1
ATOM 1628 C CA . GLN A 1 210 ? 28.600 10.623 -15.938 1.00 82.38 210 GLN A CA 1
ATOM 1629 C C . GLN A 1 210 ? 27.120 11.028 -16.093 1.00 82.38 210 GLN A C 1
ATOM 1631 O O . GLN A 1 210 ? 26.251 10.449 -15.446 1.00 82.38 210 GLN A O 1
ATOM 1636 N N . SER A 1 211 ? 26.809 11.981 -16.979 1.00 80.75 211 SER A N 1
ATOM 1637 C CA . SER A 1 211 ? 25.432 12.411 -17.264 1.00 80.75 211 SER A CA 1
ATOM 1638 C C . SER A 1 211 ? 24.575 11.286 -17.859 1.00 80.75 211 SER A C 1
ATOM 1640 O O . SER A 1 211 ? 23.469 11.033 -17.379 1.00 80.75 211 SER A O 1
ATOM 1642 N N . ILE A 1 212 ? 25.098 10.572 -18.860 1.00 80.38 212 ILE A N 1
ATOM 1643 C CA . ILE A 1 212 ? 24.425 9.441 -19.517 1.00 80.38 212 ILE A CA 1
ATOM 1644 C C . ILE A 1 212 ? 24.258 8.285 -18.531 1.00 80.38 212 ILE A C 1
ATOM 1646 O O . ILE A 1 212 ? 23.179 7.702 -18.453 1.00 80.38 212 ILE A O 1
ATOM 1650 N N . TYR A 1 213 ? 25.298 7.988 -17.746 1.00 82.88 213 TYR A N 1
ATOM 1651 C CA . TYR A 1 213 ? 25.262 6.923 -16.747 1.00 82.88 213 TYR A CA 1
ATOM 1652 C C . TYR A 1 213 ? 24.135 7.134 -15.725 1.00 82.88 213 TYR A C 1
ATOM 1654 O O . TYR A 1 213 ? 23.349 6.221 -15.477 1.00 82.88 213 TYR A O 1
ATOM 1662 N N . THR A 1 214 ? 24.001 8.349 -15.183 1.00 84.69 214 THR A N 1
ATOM 1663 C CA . THR A 1 214 ? 22.930 8.674 -14.229 1.00 84.69 214 THR A CA 1
ATOM 1664 C C . THR A 1 214 ? 21.548 8.535 -14.867 1.00 84.69 214 THR A C 1
ATOM 1666 O O . THR A 1 214 ? 20.685 7.868 -14.306 1.00 84.69 214 THR A O 1
ATOM 1669 N N . LYS A 1 215 ? 21.343 9.080 -16.077 1.00 84.25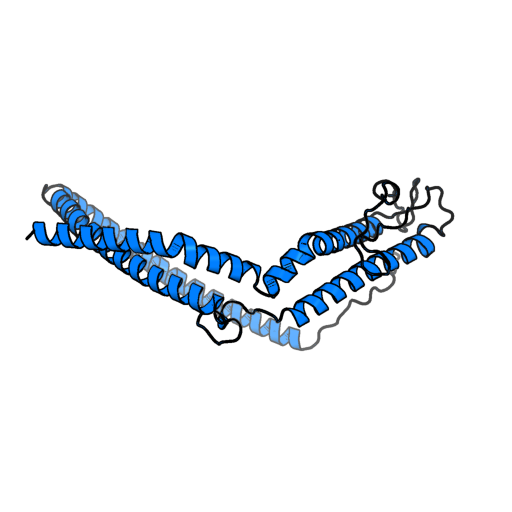 215 LYS A N 1
ATOM 1670 C CA . LYS A 1 215 ? 20.050 8.987 -16.781 1.00 84.25 215 LYS A CA 1
ATOM 1671 C C . LYS A 1 215 ? 19.641 7.547 -17.081 1.00 84.25 215 LYS A C 1
ATOM 1673 O O . LYS A 1 215 ? 18.469 7.197 -16.960 1.00 84.25 215 LYS A O 1
ATOM 1678 N N . LEU A 1 216 ? 20.606 6.714 -17.452 1.00 83.75 216 LEU A N 1
ATOM 1679 C CA . LEU A 1 216 ? 20.398 5.293 -17.693 1.00 83.75 216 LEU A CA 1
ATOM 1680 C C . LEU A 1 216 ? 20.071 4.554 -16.383 1.00 83.75 216 LEU A C 1
ATOM 1682 O O . LEU A 1 216 ? 19.227 3.662 -16.367 1.00 83.75 216 LEU A O 1
ATOM 1686 N N . GLY A 1 217 ? 20.680 4.972 -15.271 1.00 85.75 217 GLY A N 1
ATOM 1687 C CA . GLY A 1 217 ? 20.477 4.380 -13.949 1.00 85.75 217 GLY A CA 1
ATOM 1688 C C . GLY A 1 217 ? 19.083 4.673 -13.414 1.00 85.75 217 GLY A C 1
ATOM 1689 O O . GLY A 1 217 ? 18.395 3.760 -12.960 1.00 85.75 217 GLY A O 1
ATOM 1690 N N . ASP A 1 218 ? 18.638 5.920 -13.561 1.00 86.75 218 ASP A N 1
ATOM 1691 C CA . ASP A 1 218 ? 17.280 6.345 -13.222 1.00 86.75 218 ASP A CA 1
ATOM 1692 C C . ASP A 1 218 ? 16.241 5.549 -14.026 1.00 86.75 218 ASP A C 1
ATOM 1694 O O . ASP A 1 218 ? 15.285 5.012 -13.463 1.00 86.75 218 ASP A O 1
ATOM 1698 N N . ALA A 1 219 ? 16.454 5.400 -15.339 1.00 84.31 219 ALA A N 1
ATOM 1699 C CA . ALA A 1 219 ? 15.558 4.642 -16.209 1.00 84.31 219 ALA A CA 1
ATOM 1700 C C . ALA A 1 219 ? 15.493 3.149 -15.842 1.00 84.31 219 ALA A C 1
ATOM 1702 O O . ALA A 1 219 ? 14.402 2.573 -15.785 1.00 84.31 219 ALA A O 1
ATOM 1703 N N . VAL A 1 220 ? 16.636 2.516 -15.556 1.00 85.31 220 VAL A N 1
ATOM 1704 C CA . VAL A 1 220 ? 16.685 1.111 -15.116 1.00 85.31 220 VAL A CA 1
ATOM 1705 C C . VAL A 1 220 ? 16.005 0.940 -13.759 1.00 85.31 220 VAL A C 1
ATOM 1707 O O . VAL A 1 220 ? 15.250 -0.008 -13.577 1.00 85.31 220 VAL A O 1
ATOM 1710 N N . ASN A 1 221 ? 16.196 1.867 -12.818 1.00 87.56 221 ASN A N 1
ATOM 1711 C CA . ASN A 1 221 ? 15.566 1.780 -11.502 1.00 87.56 221 ASN A CA 1
ATOM 1712 C C . ASN A 1 221 ? 14.032 1.872 -11.591 1.00 87.56 221 ASN A C 1
ATOM 1714 O O . ASN A 1 221 ? 13.316 1.078 -10.978 1.00 87.56 221 ASN A O 1
ATOM 1718 N N . VAL A 1 222 ? 13.516 2.792 -12.414 1.00 86.81 222 VAL A N 1
ATOM 1719 C CA . VAL A 1 222 ? 12.070 2.935 -12.655 1.00 86.81 222 VAL A CA 1
ATOM 1720 C C . VAL A 1 222 ? 11.498 1.693 -13.341 1.00 86.81 222 VAL A C 1
ATOM 1722 O O . VAL A 1 222 ? 10.480 1.154 -12.904 1.00 86.81 222 VAL A O 1
ATOM 1725 N N . THR A 1 223 ? 12.147 1.215 -14.404 1.00 86.56 223 THR A N 1
ATOM 1726 C CA . THR A 1 223 ? 11.685 0.031 -15.148 1.00 86.56 223 THR A CA 1
ATOM 1727 C C . THR A 1 223 ? 11.756 -1.246 -14.310 1.00 86.56 223 THR A C 1
ATOM 1729 O O . THR A 1 223 ? 10.835 -2.059 -14.380 1.00 86.56 223 THR A O 1
ATOM 1732 N N . TYR A 1 224 ? 12.780 -1.394 -13.466 1.00 86.62 224 TYR A N 1
ATOM 1733 C CA . TYR A 1 224 ? 12.903 -2.490 -12.507 1.00 86.62 224 TYR A CA 1
ATOM 1734 C C . TYR A 1 224 ? 11.783 -2.461 -11.463 1.00 86.62 224 TYR A C 1
ATOM 1736 O O . TYR A 1 224 ? 11.120 -3.474 -11.248 1.00 86.62 224 TYR A O 1
ATOM 1744 N N . GLY A 1 225 ? 11.511 -1.296 -10.866 1.00 88.00 225 GLY A N 1
ATOM 1745 C CA . GLY A 1 225 ? 10.411 -1.145 -9.913 1.00 88.00 225 GLY A CA 1
ATOM 1746 C C . GLY A 1 225 ? 9.058 -1.508 -10.531 1.00 88.00 2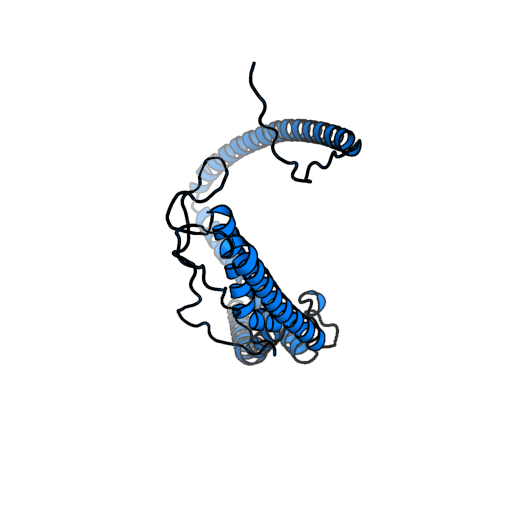25 GLY A C 1
ATOM 1747 O O . GLY A 1 225 ? 8.270 -2.231 -9.926 1.00 88.00 225 GLY A O 1
ATOM 1748 N N . LEU A 1 226 ? 8.806 -1.075 -11.768 1.00 87.75 226 LEU A N 1
ATOM 1749 C CA . LEU A 1 226 ? 7.572 -1.391 -12.487 1.00 87.75 226 LEU A CA 1
ATOM 1750 C C . LEU A 1 226 ? 7.462 -2.880 -12.855 1.00 87.75 226 LEU A C 1
ATOM 1752 O O . LEU A 1 226 ? 6.367 -3.444 -12.842 1.00 87.75 226 LEU A O 1
ATOM 1756 N N . PHE A 1 227 ? 8.586 -3.529 -13.155 1.00 87.75 227 PHE A N 1
ATOM 1757 C CA . PHE A 1 227 ? 8.649 -4.960 -13.440 1.00 87.75 227 PHE A CA 1
ATOM 1758 C C . PHE A 1 227 ? 8.393 -5.824 -12.197 1.00 87.75 227 PHE A C 1
ATOM 1760 O O . PHE A 1 227 ? 7.625 -6.789 -12.271 1.00 87.75 227 PHE A O 1
ATOM 1767 N N . GLU A 1 228 ? 9.021 -5.475 -11.074 1.00 90.38 228 GLU A N 1
ATOM 1768 C CA . GLU A 1 228 ? 8.956 -6.245 -9.830 1.00 90.38 228 GLU A CA 1
ATOM 1769 C C . GLU A 1 228 ? 7.620 -6.027 -9.110 1.00 90.38 228 GLU A C 1
ATOM 1771 O O . GLU A 1 228 ? 6.916 -6.982 -8.782 1.00 90.38 228 GLU A O 1
ATOM 1776 N N . TYR A 1 229 ? 7.213 -4.766 -8.943 1.00 90.06 229 TYR A N 1
ATOM 1777 C CA . TYR A 1 229 ? 6.001 -4.399 -8.206 1.00 90.06 229 TYR A CA 1
ATOM 1778 C C . TYR A 1 229 ? 4.752 -4.276 -9.087 1.00 90.06 229 TYR A C 1
ATOM 1780 O O . TYR A 1 229 ? 3.649 -4.114 -8.570 1.00 90.06 229 TYR A O 1
ATOM 1788 N N . GLY A 1 230 ? 4.876 -4.396 -10.411 1.00 88.75 230 GLY A N 1
ATOM 1789 C CA . GLY A 1 230 ? 3.754 -4.293 -11.349 1.00 88.75 230 GLY A CA 1
ATOM 1790 C C . GLY A 1 230 ? 2.545 -5.182 -11.010 1.00 88.75 230 GLY A C 1
ATOM 1791 O O . GLY A 1 230 ? 1.429 -4.662 -10.970 1.00 88.75 230 GLY A O 1
ATOM 1792 N N . PRO A 1 231 ? 2.720 -6.487 -10.710 1.00 87.94 231 PRO A N 1
ATOM 1793 C CA . PRO A 1 231 ? 1.612 -7.354 -10.297 1.00 87.94 231 PRO A CA 1
ATOM 1794 C C . PRO A 1 231 ? 0.936 -6.901 -8.997 1.00 87.94 231 PRO A C 1
ATOM 1796 O O . PRO A 1 231 ? -0.279 -7.007 -8.857 1.00 87.94 231 PRO A O 1
ATOM 1799 N N . PHE A 1 232 ? 1.712 -6.380 -8.047 1.00 88.25 232 PHE A N 1
ATOM 1800 C CA . PHE A 1 232 ? 1.179 -5.855 -6.794 1.00 88.25 232 PHE A CA 1
ATOM 1801 C C . PHE A 1 232 ? 0.343 -4.594 -7.036 1.00 88.25 232 PHE A C 1
ATOM 1803 O O . PHE A 1 232 ? -0.789 -4.527 -6.565 1.00 88.25 232 PHE A O 1
ATOM 1810 N N . PHE A 1 233 ? 0.841 -3.647 -7.839 1.00 89.25 233 PHE A N 1
ATOM 1811 C CA . PHE A 1 233 ? 0.072 -2.465 -8.238 1.00 89.25 233 PHE A CA 1
ATOM 1812 C C . PHE A 1 233 ? -1.211 -2.834 -8.986 1.00 89.25 233 PHE A C 1
ATOM 1814 O O . PHE A 1 233 ? -2.252 -2.243 -8.720 1.00 89.25 233 PHE A O 1
ATOM 1821 N N . ALA A 1 234 ? -1.178 -3.844 -9.861 1.00 88.75 234 ALA A N 1
ATOM 1822 C CA . ALA A 1 234 ? -2.386 -4.338 -10.519 1.00 88.75 234 ALA A CA 1
ATOM 1823 C C . ALA A 1 234 ? -3.428 -4.840 -9.499 1.00 88.75 234 ALA A C 1
ATOM 1825 O O . ALA A 1 234 ? -4.590 -4.453 -9.577 1.00 88.75 234 ALA A O 1
ATOM 1826 N N . ASN A 1 235 ? -2.997 -5.614 -8.498 1.00 86.25 235 ASN A N 1
ATOM 1827 C CA . ASN A 1 235 ? -3.878 -6.133 -7.443 1.00 86.25 235 ASN A CA 1
ATOM 1828 C C . ASN A 1 235 ? -4.390 -5.056 -6.460 1.00 86.25 235 ASN A C 1
ATOM 1830 O O . ASN A 1 235 ? -5.382 -5.253 -5.753 1.00 86.25 235 ASN A O 1
ATOM 1834 N N . LEU A 1 236 ? -3.670 -3.940 -6.342 1.00 86.38 236 LEU A N 1
ATOM 1835 C CA . LEU A 1 236 ? -4.093 -2.767 -5.576 1.00 86.38 236 LEU A CA 1
ATOM 1836 C C . LEU A 1 236 ? -5.175 -1.991 -6.320 1.00 86.38 236 LEU A C 1
ATOM 1838 O O . LEU A 1 236 ? -6.196 -1.652 -5.734 1.00 86.38 236 LEU A O 1
ATOM 1842 N N . VAL A 1 237 ? -4.945 -1.728 -7.607 1.00 88.31 237 VAL A N 1
ATOM 1843 C CA . VAL A 1 237 ? -5.832 -0.917 -8.448 1.00 88.31 237 VAL A CA 1
ATOM 1844 C C . VAL A 1 237 ? -7.146 -1.646 -8.745 1.00 88.31 237 VAL A C 1
ATOM 1846 O O . VAL A 1 237 ? -8.192 -1.006 -8.793 1.00 88.31 237 VAL A O 1
ATOM 1849 N N . ASP A 1 238 ? -7.132 -2.977 -8.882 1.00 89.25 238 ASP A N 1
ATOM 1850 C CA . ASP A 1 238 ? -8.363 -3.779 -8.993 1.00 89.25 238 ASP A CA 1
ATOM 1851 C C . ASP A 1 238 ? -9.012 -4.106 -7.631 1.00 89.25 238 ASP A C 1
ATOM 1853 O O . ASP A 1 238 ? -9.991 -4.855 -7.568 1.00 89.25 238 ASP A O 1
ATOM 1857 N N . CYS A 1 239 ? -8.441 -3.583 -6.537 1.00 89.88 239 CYS A N 1
ATOM 1858 C CA . CYS A 1 239 ? -8.842 -3.818 -5.153 1.00 89.88 239 CYS A CA 1
ATOM 1859 C C . CYS A 1 239 ? -8.900 -5.289 -4.717 1.00 89.88 239 CYS A C 1
ATOM 1861 O O . CYS A 1 239 ? -9.410 -5.587 -3.633 1.00 89.88 239 CYS A O 1
ATOM 1863 N N . SER A 1 240 ? -8.362 -6.232 -5.494 1.00 88.94 240 SER A N 1
ATOM 1864 C CA . SER A 1 240 ? -8.347 -7.649 -5.125 1.00 88.94 240 SER A CA 1
ATOM 1865 C C . SER A 1 240 ? -7.563 -7.885 -3.837 1.00 88.94 240 SER A C 1
ATOM 1867 O O . SER A 1 240 ? -7.975 -8.703 -3.010 1.00 88.94 240 SER A O 1
ATOM 1869 N N . PHE A 1 241 ? -6.482 -7.127 -3.630 1.00 89.50 241 PHE A N 1
ATOM 1870 C CA . PHE A 1 241 ? -5.717 -7.144 -2.389 1.00 89.50 241 PHE A CA 1
ATOM 1871 C C . PHE A 1 241 ? -6.574 -6.707 -1.193 1.00 89.50 241 PHE A C 1
ATOM 1873 O O . PHE A 1 241 ? -6.694 -7.448 -0.217 1.00 89.50 241 PHE A O 1
ATOM 1880 N N . VAL A 1 242 ? -7.216 -5.538 -1.288 1.00 90.50 242 VAL A N 1
ATOM 1881 C CA . VAL A 1 242 ? -8.063 -4.974 -0.220 1.00 90.50 242 VAL A CA 1
ATOM 1882 C C . VAL A 1 242 ? -9.216 -5.919 0.093 1.00 90.50 242 VAL A C 1
ATOM 1884 O O . VAL A 1 242 ? -9.462 -6.256 1.247 1.00 90.50 242 VAL A O 1
ATOM 1887 N N . ARG A 1 243 ? -9.865 -6.442 -0.945 1.00 89.69 243 ARG A N 1
ATOM 1888 C CA . ARG A 1 243 ? -10.977 -7.380 -0.831 1.00 89.69 243 ARG A CA 1
ATOM 1889 C C . ARG A 1 243 ? -10.590 -8.698 -0.187 1.00 89.69 243 ARG A C 1
ATOM 1891 O O . ARG A 1 243 ? -11.351 -9.217 0.623 1.00 89.69 243 ARG A O 1
ATOM 1898 N N . LYS A 1 244 ? -9.414 -9.242 -0.501 1.00 91.88 244 LYS A N 1
ATOM 1899 C CA . LYS A 1 244 ? -8.917 -10.444 0.175 1.00 91.88 244 LYS A CA 1
ATOM 1900 C C . LYS A 1 244 ? -8.672 -10.180 1.661 1.00 91.88 244 LYS A C 1
ATOM 1902 O O . LYS A 1 244 ? -9.059 -11.002 2.483 1.00 91.88 244 LYS A O 1
ATOM 1907 N N . THR A 1 245 ? -8.088 -9.032 1.991 1.00 92.00 245 THR A N 1
ATOM 1908 C CA . THR A 1 245 ? -7.823 -8.622 3.375 1.00 92.00 245 THR A CA 1
ATOM 1909 C C . THR A 1 245 ? -9.115 -8.396 4.159 1.00 92.00 245 THR A C 1
ATOM 1911 O O . THR A 1 245 ? -9.264 -8.928 5.250 1.00 92.00 245 THR A O 1
ATOM 1914 N N . PHE A 1 246 ? -10.089 -7.673 3.605 1.00 92.94 246 PHE A N 1
ATOM 1915 C CA . PHE A 1 246 ? -11.373 -7.433 4.273 1.00 92.94 246 PHE A CA 1
ATOM 1916 C C . PHE A 1 246 ? -12.206 -8.696 4.404 1.00 92.94 246 PHE A C 1
ATOM 1918 O O . PHE A 1 246 ? -12.862 -8.883 5.426 1.00 92.94 246 PHE A O 1
ATOM 1925 N N . LYS A 1 247 ? -12.126 -9.606 3.428 1.00 93.75 247 LYS A N 1
ATOM 1926 C CA . LYS A 1 247 ? -12.704 -10.940 3.572 1.00 93.75 247 LYS A CA 1
ATOM 1927 C C . LYS A 1 247 ? -12.090 -11.666 4.765 1.00 93.75 247 LYS A C 1
ATOM 1929 O O . LYS A 1 247 ? -12.820 -12.193 5.584 1.00 93.75 247 LYS A O 1
ATOM 1934 N N . ASP A 1 248 ? -10.767 -11.660 4.886 1.00 95.25 248 ASP A N 1
ATOM 1935 C CA . ASP A 1 248 ? -10.090 -12.334 5.993 1.00 95.25 248 ASP A CA 1
ATOM 1936 C C . ASP A 1 248 ? -10.442 -11.721 7.360 1.00 95.25 248 ASP A C 1
ATOM 1938 O O . ASP A 1 248 ? -10.771 -12.442 8.303 1.00 95.25 248 ASP A O 1
ATOM 1942 N N . ILE A 1 249 ? -10.474 -10.386 7.444 1.00 93.69 249 ILE A N 1
ATOM 1943 C CA . ILE A 1 249 ? -10.885 -9.642 8.643 1.00 93.69 249 ILE A CA 1
ATOM 1944 C C . ILE A 1 249 ? -12.333 -9.972 9.025 1.00 93.69 249 ILE A C 1
ATOM 1946 O O . ILE A 1 249 ? -12.593 -10.371 10.163 1.00 93.69 249 ILE A O 1
ATOM 1950 N N . SER A 1 250 ? -13.266 -9.850 8.080 1.00 93.19 250 SER A N 1
ATOM 1951 C CA . SER A 1 250 ? -14.691 -10.110 8.314 1.00 93.19 250 SER A CA 1
ATOM 1952 C C . SER A 1 250 ? -14.971 -11.565 8.692 1.00 93.19 250 SER A C 1
ATOM 1954 O O . SER A 1 250 ? -15.794 -11.808 9.571 1.00 93.19 250 SER A O 1
ATOM 1956 N N . THR A 1 251 ? -14.258 -12.541 8.120 1.00 92.94 251 THR A N 1
ATOM 1957 C CA . THR A 1 251 ? -14.510 -13.958 8.420 1.00 92.94 251 THR A CA 1
ATOM 1958 C C . THR A 1 251 ? -13.811 -14.452 9.681 1.00 92.94 251 THR A C 1
ATOM 1960 O O . THR A 1 251 ? -14.401 -15.228 10.431 1.00 92.94 251 THR A O 1
ATOM 1963 N N . HIS A 1 252 ? -12.563 -14.043 9.929 1.00 93.38 252 HIS A N 1
ATOM 1964 C CA . HIS A 1 252 ? -11.749 -14.624 11.004 1.00 93.38 252 HIS A CA 1
ATOM 1965 C C . HIS A 1 252 ? -11.652 -13.741 12.249 1.00 93.38 252 HIS A C 1
ATOM 1967 O O . HIS A 1 252 ? -11.588 -14.273 13.356 1.00 93.38 252 HIS A O 1
ATOM 1973 N N . TYR A 1 253 ? -11.666 -12.415 12.102 1.00 92.25 253 TYR A N 1
ATOM 1974 C CA . TYR A 1 253 ? -11.388 -11.489 13.205 1.00 92.25 253 TYR A CA 1
ATOM 1975 C C . TYR A 1 253 ? -12.649 -10.819 13.753 1.00 92.25 253 TYR A C 1
ATOM 1977 O O . TYR A 1 253 ? -12.782 -10.659 14.965 1.00 92.25 253 TYR A O 1
ATOM 1985 N N . CYS A 1 254 ? -13.612 -10.493 12.894 1.00 93.06 254 CYS A N 1
ATOM 1986 C CA . CYS A 1 254 ? -14.866 -9.868 13.310 1.00 93.06 254 CYS A CA 1
ATOM 1987 C C . CYS A 1 254 ? -15.723 -10.740 14.253 1.00 93.06 254 CYS A C 1
ATOM 1989 O O . CYS A 1 254 ? -16.186 -10.213 15.267 1.00 93.06 254 CYS A O 1
ATOM 1991 N N . PRO A 1 255 ? -15.913 -12.060 14.028 1.00 92.69 255 PRO A N 1
ATOM 1992 C CA . PRO A 1 255 ? -16.693 -12.895 14.943 1.00 92.69 255 PRO A CA 1
ATOM 1993 C C . PRO A 1 255 ? -16.119 -12.995 16.366 1.00 92.69 255 PRO A C 1
ATOM 1995 O O . PRO A 1 255 ? -16.884 -12.794 17.314 1.00 92.69 255 PRO A O 1
ATOM 1998 N N . PRO A 1 256 ? -14.815 -13.292 16.582 1.00 91.19 256 PRO A N 1
ATOM 1999 C CA . PRO A 1 256 ? -14.267 -13.312 17.933 1.00 91.19 256 PRO A CA 1
ATOM 2000 C C . PRO A 1 256 ? -14.265 -11.919 18.560 1.00 91.19 256 PRO A C 1
ATOM 2002 O O . PRO A 1 256 ? -14.618 -11.801 19.729 1.00 91.19 256 PRO A O 1
ATOM 2005 N N . LEU A 1 257 ? -13.946 -10.866 17.800 1.00 88.31 257 LEU A N 1
ATOM 2006 C CA . LEU A 1 257 ? -13.941 -9.499 18.316 1.00 88.31 257 LEU A CA 1
ATOM 2007 C C . LEU A 1 257 ? -15.328 -9.080 18.816 1.00 88.31 257 LEU A C 1
ATOM 2009 O O . LEU A 1 257 ? -15.451 -8.611 19.943 1.00 88.31 257 LEU A O 1
ATOM 2013 N N . ARG A 1 258 ? -16.382 -9.359 18.041 1.00 87.56 258 ARG A N 1
ATOM 2014 C CA . ARG A 1 258 ? -17.769 -9.138 18.466 1.00 87.56 258 ARG A CA 1
ATOM 2015 C C . ARG A 1 258 ? -18.099 -9.898 19.750 1.00 87.56 258 ARG A C 1
ATOM 2017 O O . ARG A 1 258 ? -18.620 -9.298 20.681 1.00 87.56 258 ARG A O 1
ATOM 2024 N N . ARG A 1 259 ? -17.741 -11.184 19.841 1.00 88.38 259 ARG A N 1
ATOM 2025 C CA . ARG A 1 259 ? -17.977 -11.993 21.053 1.00 88.38 259 ARG A CA 1
ATOM 2026 C C . ARG A 1 259 ? -17.265 -11.429 22.282 1.00 88.38 259 ARG A C 1
ATOM 2028 O O . ARG A 1 259 ? -17.874 -11.349 23.343 1.00 88.38 259 ARG A O 1
ATOM 2035 N N . TYR A 1 260 ? -15.998 -11.033 22.161 1.00 87.31 260 TYR A N 1
ATOM 2036 C CA . TYR A 1 260 ? -15.265 -10.418 23.271 1.00 87.31 260 TYR A CA 1
ATOM 2037 C C . TYR A 1 260 ? -15.872 -9.074 23.668 1.00 87.31 260 TYR A C 1
ATOM 2039 O O . TYR A 1 260 ? -15.999 -8.784 24.860 1.00 87.31 260 TYR A O 1
ATOM 2047 N N . CYS A 1 261 ? -16.290 -8.270 22.688 1.00 86.38 261 CYS A N 1
ATOM 2048 C CA . CYS A 1 261 ? -16.921 -6.996 22.975 1.00 86.38 261 CYS A CA 1
ATOM 2049 C C . CYS A 1 261 ? -18.282 -7.185 23.682 1.00 86.38 261 CYS A C 1
ATOM 2051 O O . CYS A 1 261 ? -18.561 -6.502 24.667 1.00 86.38 261 CYS A O 1
ATOM 2053 N N . GLU A 1 262 ? -19.092 -8.154 23.248 1.00 86.00 262 GLU A N 1
ATOM 2054 C CA . GLU A 1 262 ? -20.355 -8.534 23.901 1.00 86.00 262 GLU A CA 1
ATOM 2055 C C . GLU A 1 262 ? -20.122 -9.032 25.341 1.00 86.00 262 GLU A C 1
ATOM 2057 O O . GLU A 1 262 ? -20.840 -8.635 26.259 1.00 86.00 262 GLU A O 1
ATOM 2062 N N . GLN A 1 263 ? -19.087 -9.846 25.580 1.00 87.31 263 GLN A N 1
ATOM 2063 C CA . GLN A 1 263 ? -18.740 -10.339 26.921 1.00 87.31 263 GLN A CA 1
ATOM 2064 C C . GLN A 1 263 ? -18.346 -9.216 27.884 1.00 87.31 263 GLN A C 1
ATOM 2066 O O . GLN A 1 263 ? -18.799 -9.196 29.028 1.00 87.31 263 GLN A O 1
ATOM 2071 N N . VAL A 1 264 ? -17.518 -8.270 27.439 1.00 85.19 264 VAL A N 1
ATOM 2072 C CA . VAL A 1 264 ? -17.109 -7.133 28.276 1.00 85.19 264 VAL A CA 1
ATOM 2073 C C . VAL A 1 264 ? -18.276 -6.165 28.494 1.00 85.19 264 VAL A C 1
ATOM 2075 O O . VAL A 1 264 ? -18.413 -5.623 29.593 1.00 85.19 264 VAL A O 1
ATOM 2078 N N . TYR A 1 265 ? -19.164 -5.993 27.508 1.00 83.69 265 TYR A N 1
ATOM 2079 C CA . TYR A 1 265 ? -20.406 -5.240 27.693 1.00 83.69 265 TYR A CA 1
ATOM 2080 C C . TYR A 1 265 ? -21.281 -5.877 28.782 1.00 83.69 265 TYR A C 1
ATOM 2082 O O . TYR A 1 265 ? -21.653 -5.203 29.742 1.00 83.69 265 TYR A O 1
ATOM 2090 N N . LEU A 1 266 ? -21.532 -7.188 28.693 1.00 85.25 266 LEU A N 1
ATOM 2091 C CA . LEU A 1 266 ? -22.299 -7.936 29.695 1.00 85.25 266 LEU A CA 1
ATOM 2092 C C . LEU A 1 266 ? -21.653 -7.867 31.086 1.00 85.25 266 LEU A C 1
ATOM 2094 O O . LEU A 1 266 ? -22.344 -7.612 32.069 1.00 85.25 266 LEU A O 1
ATOM 2098 N N . GLY A 1 267 ? -20.330 -8.034 31.176 1.00 83.88 267 GLY A N 1
ATOM 2099 C CA . GLY A 1 267 ? -19.590 -7.904 32.433 1.00 83.88 267 GLY A CA 1
ATOM 2100 C C . GLY A 1 267 ? -19.711 -6.507 33.043 1.00 83.88 267 GLY A C 1
ATOM 2101 O O . GLY A 1 267 ? -19.930 -6.377 34.245 1.00 83.88 267 GLY A O 1
ATOM 2102 N N . SER A 1 268 ? -19.654 -5.463 32.213 1.00 77.69 268 SER A N 1
ATOM 2103 C CA . SER A 1 268 ? -19.832 -4.076 32.658 1.00 77.69 268 SER A CA 1
ATOM 2104 C C . SER A 1 268 ? -21.241 -3.839 33.205 1.00 77.69 268 SER A C 1
ATOM 2106 O O . SER A 1 268 ? -21.396 -3.253 34.272 1.00 77.69 268 SER A O 1
ATOM 2108 N N . VAL A 1 269 ? -22.271 -4.349 32.520 1.00 80.75 269 VAL A N 1
ATOM 2109 C CA . VAL A 1 269 ? -23.668 -4.263 32.976 1.00 80.75 269 VAL A CA 1
ATOM 2110 C C . VAL A 1 269 ? -23.866 -5.001 34.303 1.00 80.75 269 VAL A C 1
ATOM 2112 O O . VAL A 1 269 ? -24.532 -4.475 35.193 1.00 80.75 269 VAL A O 1
ATOM 2115 N N . LEU A 1 270 ? -23.281 -6.190 34.468 1.00 80.38 270 LEU A N 1
ATOM 2116 C CA . LEU A 1 270 ? -23.363 -6.953 35.717 1.00 80.38 270 LEU A CA 1
ATOM 2117 C C . LEU A 1 270 ? -22.699 -6.219 36.885 1.00 80.38 270 LEU A C 1
ATOM 2119 O O . LEU A 1 270 ? -23.310 -6.108 37.943 1.00 80.38 270 LEU A O 1
ATOM 2123 N N . VAL A 1 271 ? -21.492 -5.674 36.692 1.00 76.25 271 VAL A N 1
ATOM 2124 C CA . VAL A 1 271 ? -20.806 -4.888 37.730 1.00 76.25 271 VAL A CA 1
ATOM 2125 C C . VAL A 1 271 ? -21.652 -3.684 38.130 1.00 76.25 271 VAL A C 1
ATOM 2127 O O . VAL A 1 271 ? -21.867 -3.486 39.318 1.00 76.25 271 VAL A O 1
ATOM 2130 N N . CYS A 1 272 ? -22.208 -2.942 37.168 1.00 66.56 272 CYS A N 1
ATOM 2131 C CA . CYS A 1 272 ? -23.074 -1.798 37.458 1.00 66.56 272 CYS A CA 1
ATOM 2132 C C . CYS A 1 272 ? -24.362 -2.169 38.211 1.00 66.56 272 CYS A C 1
ATOM 2134 O O . CYS A 1 272 ? -24.826 -1.366 39.011 1.00 66.56 272 CYS A O 1
ATOM 2136 N N . ASN A 1 273 ? -24.937 -3.355 37.983 1.00 65.38 273 ASN A N 1
ATOM 2137 C CA . ASN A 1 273 ? -26.133 -3.808 38.706 1.00 65.38 273 ASN A CA 1
ATOM 2138 C C . ASN A 1 273 ? -25.839 -4.276 40.141 1.00 65.38 273 ASN A C 1
ATOM 2140 O O . ASN A 1 273 ? -26.752 -4.303 40.957 1.00 65.38 273 ASN A O 1
ATOM 2144 N N . VAL A 1 274 ? -24.598 -4.655 40.458 1.00 60.06 274 VAL A N 1
ATOM 2145 C CA . VAL A 1 274 ? -24.204 -5.122 41.803 1.00 60.06 274 VAL A CA 1
ATOM 2146 C C . VAL A 1 274 ? -23.817 -3.958 42.730 1.00 60.06 274 VAL A C 1
ATOM 2148 O O . VAL A 1 274 ? -23.802 -4.124 43.946 1.00 60.06 274 VAL A O 1
ATOM 2151 N N . THR A 1 275 ? -23.522 -2.773 42.187 1.00 51.75 275 THR A N 1
ATOM 2152 C CA . THR A 1 275 ? -23.143 -1.577 42.964 1.00 51.75 275 THR A CA 1
ATOM 2153 C C . THR A 1 275 ? -24.312 -0.687 43.411 1.00 51.75 275 THR A C 1
ATOM 2155 O O . THR A 1 275 ? -24.048 0.376 43.977 1.00 51.75 275 THR A O 1
ATOM 2158 N N . TYR A 1 276 ? -25.566 -1.093 43.177 1.00 43.25 276 TYR A N 1
ATOM 2159 C CA . TYR A 1 276 ? -26.781 -0.391 43.621 1.00 43.25 276 TYR A CA 1
ATOM 2160 C C . TYR A 1 276 ? -27.542 -1.164 44.699 1.00 43.25 276 TYR A C 1
ATOM 2162 O O . TYR A 1 276 ? -27.613 -2.408 44.599 1.00 43.25 276 TYR A O 1
#

Sequence (276 aa):
MRSVVKEPPLPLDIELGPDLDDIKLKIDRAADTLSNKVTANSKTIRKAIDGVRLALVIVAVVLFFVAFLRLSILVVIGWILVTCPLVLWATFIFVHNVTGDTCVAMDEWVVNPTAHTALDDIFPCVEKKAVLETYLRSKILTYKIVETFDKVISNFTNSNTQSGPLVPLLCNPFNSDLTRRNCSSGEVWKNFTCEVSLSEKCTSAGRLTQSIYTKLGDAVNVTYGLFEYGPFFANLVDCSFVRKTFKDISTHYCPPLRRYCEQVYLGSVLVCNVTY

Organism: Vigna mungo (NCBI:txid3915)

InterPro domains:
  IPR040283 Transmembrane protein DDB_G0292058-like [PTHR31414] (19-271)